Protein AF-A0A433P7X7-F1 (afdb_monomer_lite)

Secondary structure (DSSP, 8-state):
----PPPPPPP----PPP------TT-PPPTT--B-TTHHHHHHTSTT----SHHHHHGGGGGS-HHHHHHHHHHH--HHHHHHHHHH-HHHHHHHT-HHHHHHHHHHHHTT-----SSHHHHHHHHH-TT----SSSPPPP-TT-B-HHHHHHHHHHHS-SGGG-----SEEESS--HHHHIIIIITTT--EEE-SSGGG-THHHH-SHHHHHHHHTTSEEEETTEEEEHHHHHHHHHH---SS---EEESSHHHH-GGGGGG----GGG---GGGGGGGGPPP---EEE--TT-------SS-SS-SS-GGG--------SS--------TTSPPTT-----

Structure (mmCIF, N/CA/C/O backbone):
data_AF-A0A433P7X7-F1
#
_entry.id   AF-A0A433P7X7-F1
#
loop_
_atom_site.group_PDB
_atom_site.id
_atom_site.type_symbol
_atom_site.label_atom_id
_atom_site.label_alt_id
_atom_site.label_comp_id
_atom_site.label_asym_id
_atom_site.label_entity_id
_atom_site.label_seq_id
_atom_site.pdbx_PDB_ins_code
_atom_site.Cartn_x
_atom_site.Cartn_y
_atom_site.Cartn_z
_atom_site.occupancy
_atom_site.B_iso_or_equiv
_atom_site.auth_seq_id
_atom_site.auth_comp_id
_atom_site.auth_asym_id
_atom_site.auth_atom_id
_atom_site.pdbx_PDB_model_num
ATOM 1 N N . MET A 1 1 ? 51.272 0.494 62.737 1.00 36.16 1 MET A N 1
ATOM 2 C CA . MET A 1 1 ? 49.906 0.020 63.043 1.00 36.16 1 MET A CA 1
ATOM 3 C C . MET A 1 1 ? 48.924 0.773 62.171 1.00 36.16 1 MET A C 1
ATOM 5 O O . MET A 1 1 ? 49.060 1.973 61.978 1.00 36.16 1 MET A O 1
ATOM 9 N N . THR A 1 2 ? 48.043 0.006 61.558 1.00 33.50 2 THR A N 1
ATOM 10 C CA . THR A 1 2 ? 47.363 0.242 60.286 1.00 33.50 2 THR A CA 1
ATOM 11 C C . THR A 1 2 ? 46.145 1.150 60.448 1.00 33.50 2 THR A C 1
ATOM 13 O O . THR A 1 2 ? 45.246 0.840 61.224 1.00 33.50 2 THR A O 1
ATOM 16 N N . THR A 1 3 ? 46.082 2.253 59.700 1.00 30.83 3 THR A N 1
ATOM 17 C CA . THR A 1 3 ? 44.895 3.114 59.615 1.00 30.83 3 THR A CA 1
ATOM 18 C C . THR A 1 3 ? 44.022 2.681 58.436 1.00 30.83 3 THR A C 1
ATOM 20 O O . THR A 1 3 ? 44.394 2.773 57.268 1.00 30.83 3 THR A O 1
ATOM 23 N N . CYS A 1 4 ? 42.843 2.160 58.770 1.00 29.11 4 CYS A N 1
ATOM 24 C CA . CYS A 1 4 ? 41.817 1.694 57.845 1.00 29.11 4 CYS A CA 1
ATOM 25 C C . CYS A 1 4 ? 41.162 2.894 57.131 1.00 29.11 4 CYS A C 1
ATOM 27 O O . CYS A 1 4 ? 40.435 3.670 57.752 1.00 29.11 4 CYS A O 1
ATOM 29 N N . LYS A 1 5 ? 41.427 3.071 55.828 1.00 34.91 5 LYS A N 1
ATOM 30 C CA . LYS A 1 5 ? 40.734 4.047 54.969 1.00 34.91 5 LYS A CA 1
ATOM 31 C C . LYS A 1 5 ? 39.598 3.361 54.204 1.00 34.91 5 LYS A C 1
ATOM 33 O O . LYS A 1 5 ? 39.819 2.423 53.444 1.00 34.91 5 LYS A O 1
ATOM 38 N N . ARG A 1 6 ? 38.384 3.877 54.418 1.00 33.12 6 ARG A N 1
ATOM 39 C CA . ARG A 1 6 ? 37.125 3.527 53.743 1.00 33.12 6 ARG A CA 1
ATOM 40 C C . ARG A 1 6 ? 37.266 3.620 52.214 1.00 33.12 6 ARG A C 1
ATOM 42 O O . ARG A 1 6 ? 37.639 4.674 51.703 1.00 33.12 6 ARG A O 1
ATOM 49 N N . ARG A 1 7 ? 36.918 2.548 51.491 1.00 32.94 7 ARG A N 1
ATOM 50 C CA . ARG A 1 7 ? 36.698 2.565 50.033 1.00 32.94 7 ARG A CA 1
ATOM 51 C C . ARG A 1 7 ? 35.293 3.105 49.736 1.00 32.94 7 ARG A C 1
ATOM 53 O O . ARG A 1 7 ? 34.325 2.654 50.341 1.00 32.94 7 ARG A O 1
ATOM 60 N N . ARG A 1 8 ? 35.203 4.082 48.828 1.00 32.22 8 ARG A N 1
ATOM 61 C CA . ARG A 1 8 ? 33.948 4.519 48.189 1.00 32.22 8 ARG A CA 1
ATOM 62 C C . ARG A 1 8 ? 33.507 3.449 47.174 1.00 32.22 8 ARG A C 1
ATOM 64 O O . ARG A 1 8 ? 34.394 2.867 46.551 1.00 32.22 8 ARG A O 1
ATOM 71 N N . PRO A 1 9 ? 32.202 3.203 46.974 1.00 33.28 9 PRO A N 1
ATOM 72 C CA . PRO A 1 9 ? 31.739 2.421 45.836 1.00 33.28 9 PRO A CA 1
ATOM 73 C C . PRO A 1 9 ? 31.887 3.252 44.555 1.00 33.28 9 PRO A C 1
ATOM 75 O O . PRO A 1 9 ? 31.485 4.415 44.511 1.00 33.28 9 PRO A O 1
ATOM 78 N N . GLU A 1 10 ? 32.517 2.660 43.546 1.00 31.86 10 GLU A N 1
ATOM 79 C CA . GLU A 1 10 ? 32.668 3.226 42.208 1.00 31.86 10 GLU A CA 1
ATOM 80 C C . GLU A 1 10 ? 31.321 3.219 41.471 1.00 31.86 10 GLU A C 1
ATOM 82 O O . GLU A 1 10 ? 30.539 2.273 41.563 1.00 31.86 10 GLU A O 1
ATOM 87 N N . ASN A 1 11 ? 31.057 4.313 40.758 1.00 29.80 11 ASN A N 1
ATOM 88 C CA . ASN A 1 11 ? 29.874 4.527 39.936 1.00 29.80 11 ASN A CA 1
ATOM 89 C C . ASN A 1 11 ? 29.777 3.473 38.820 1.00 29.80 11 ASN A C 1
ATOM 91 O O . ASN A 1 11 ? 30.597 3.466 37.904 1.00 29.80 11 ASN A O 1
ATOM 95 N N . LEU A 1 12 ? 28.722 2.658 38.836 1.00 33.38 12 LEU A N 1
ATOM 96 C CA . LEU A 1 12 ? 28.251 1.932 37.656 1.00 33.38 12 LEU A CA 1
ATOM 97 C C . LEU A 1 12 ? 27.470 2.907 36.768 1.00 33.38 12 LEU A C 1
ATOM 99 O O . LEU A 1 12 ? 26.246 2.984 36.813 1.00 33.38 12 LEU A O 1
ATOM 103 N N . THR A 1 13 ? 28.186 3.701 35.976 1.00 32.16 13 THR A N 1
ATOM 104 C CA . THR A 1 13 ? 27.589 4.342 34.803 1.00 32.16 13 THR A CA 1
ATOM 105 C C . THR A 1 13 ? 27.433 3.278 33.725 1.00 32.16 13 THR A C 1
ATOM 107 O O . THR A 1 13 ? 28.420 2.886 33.102 1.00 32.16 13 THR A O 1
ATOM 110 N N . GLU A 1 14 ? 26.203 2.804 33.520 1.00 32.59 14 GLU A N 1
ATOM 111 C CA . GLU A 1 14 ? 25.829 2.031 32.337 1.00 32.59 14 GLU A CA 1
ATOM 112 C C . GLU A 1 14 ? 26.258 2.805 31.088 1.00 32.59 14 GLU A C 1
ATOM 114 O O . GLU A 1 14 ? 25.791 3.915 30.807 1.00 32.59 14 GLU A O 1
ATOM 119 N N . ALA A 1 15 ? 27.209 2.232 30.356 1.00 32.53 15 ALA A N 1
ATOM 120 C CA . ALA A 1 15 ? 27.645 2.759 29.082 1.00 32.53 15 ALA A CA 1
ATOM 121 C C . ALA A 1 15 ? 26.453 2.732 28.118 1.00 32.53 15 ALA A C 1
ATOM 123 O O . ALA A 1 15 ? 25.975 1.666 27.731 1.00 32.53 15 ALA A O 1
ATOM 124 N N . ARG A 1 16 ? 25.973 3.916 27.716 1.00 33.78 16 ARG A N 1
ATOM 125 C CA . ARG A 1 16 ? 25.064 4.043 26.572 1.00 33.78 16 ARG A CA 1
ATOM 126 C C . ARG A 1 16 ? 25.719 3.339 25.378 1.00 33.78 16 ARG A C 1
ATOM 128 O O . ARG A 1 16 ? 26.886 3.633 25.104 1.00 33.78 16 ARG A O 1
ATOM 135 N N . PRO A 1 17 ? 25.014 2.445 24.664 1.00 34.53 17 PRO A N 1
ATOM 136 C CA . PRO A 1 17 ? 25.595 1.782 23.510 1.00 34.53 17 PRO A CA 1
ATOM 137 C C . PRO A 1 17 ? 26.030 2.846 22.502 1.00 34.53 17 PRO A C 1
ATOM 139 O O . PRO A 1 17 ? 25.289 3.787 22.200 1.00 34.53 17 PRO A O 1
ATOM 142 N N . ALA A 1 18 ? 27.273 2.721 22.038 1.00 30.91 18 ALA A N 1
ATOM 143 C CA . ALA A 1 18 ? 27.848 3.606 21.043 1.00 30.91 18 ALA A CA 1
ATOM 144 C C . ALA A 1 18 ? 26.919 3.648 19.825 1.00 30.91 18 ALA A C 1
ATOM 146 O O . ALA A 1 18 ? 26.670 2.618 19.199 1.00 30.91 18 ALA A O 1
ATOM 147 N N . LYS A 1 19 ? 26.400 4.838 19.490 1.00 36.53 19 LYS A N 1
ATOM 148 C CA . LYS A 1 19 ? 25.697 5.057 18.226 1.00 36.53 19 LYS A CA 1
ATOM 149 C C . LYS A 1 19 ? 26.680 4.737 17.110 1.00 36.53 19 LYS A C 1
ATOM 151 O O . LYS A 1 19 ? 27.601 5.510 16.848 1.00 36.53 19 LYS A O 1
ATOM 156 N N . THR A 1 20 ? 26.512 3.580 16.485 1.00 33.44 20 THR A N 1
ATOM 157 C CA . THR A 1 20 ? 27.221 3.247 15.260 1.00 33.44 20 THR A CA 1
ATOM 158 C C . THR A 1 20 ? 26.833 4.320 14.254 1.00 33.44 20 THR A C 1
ATOM 160 O O . THR A 1 20 ? 25.660 4.474 13.925 1.00 33.44 20 THR A O 1
ATOM 163 N N . ASN A 1 21 ? 27.807 5.122 13.831 1.00 37.31 21 ASN A N 1
ATOM 164 C CA . ASN A 1 21 ? 27.631 6.143 12.805 1.00 37.31 21 ASN A CA 1
ATOM 165 C C . ASN A 1 21 ? 27.471 5.415 11.464 1.00 37.31 21 ASN A C 1
ATOM 167 O O . ASN A 1 21 ? 28.402 5.272 10.672 1.00 37.31 21 ASN A O 1
ATOM 171 N N . GLN A 1 22 ? 26.299 4.827 11.273 1.00 42.53 22 GLN A N 1
ATOM 172 C CA . GLN A 1 22 ? 25.956 4.051 10.106 1.00 42.53 22 GLN A CA 1
ATOM 173 C C . GLN A 1 22 ? 25.633 5.053 8.995 1.00 42.53 22 GLN A C 1
ATOM 175 O O . GLN A 1 22 ? 24.589 5.700 8.996 1.00 42.53 22 GLN A O 1
ATOM 180 N N . LYS A 1 23 ? 26.571 5.211 8.052 1.00 37.91 23 LYS A N 1
ATOM 181 C CA . LYS A 1 23 ? 26.359 5.865 6.751 1.00 37.91 23 LYS A CA 1
ATOM 182 C C . LYS A 1 23 ? 25.329 5.062 5.928 1.00 37.91 23 LYS A C 1
ATOM 184 O O . LYS A 1 23 ? 25.676 4.487 4.905 1.00 37.91 23 LYS A O 1
ATOM 189 N N . ILE A 1 24 ? 24.088 4.954 6.401 1.00 45.22 24 ILE A N 1
ATOM 190 C CA . ILE A 1 24 ? 23.051 4.067 5.841 1.00 45.22 24 ILE A CA 1
ATOM 191 C C . ILE A 1 24 ? 22.205 4.737 4.757 1.00 45.22 24 ILE A C 1
ATOM 193 O O . ILE A 1 24 ? 21.423 4.074 4.093 1.00 45.22 24 ILE A O 1
ATOM 197 N N . PHE A 1 25 ? 22.371 6.033 4.504 1.00 46.03 25 PHE A N 1
ATOM 198 C CA . PHE A 1 25 ? 21.395 6.731 3.669 1.00 46.03 25 PHE A CA 1
ATOM 199 C C . PHE A 1 25 ? 21.422 6.359 2.169 1.00 46.03 25 PHE A C 1
ATOM 201 O O . PHE A 1 25 ? 20.499 6.732 1.462 1.00 46.03 25 PHE A O 1
ATOM 208 N N . LEU A 1 26 ? 22.445 5.649 1.662 1.00 52.78 26 LEU A N 1
ATOM 209 C CA . LEU A 1 26 ? 22.650 5.441 0.212 1.00 52.78 26 LEU A CA 1
ATOM 210 C C . LEU A 1 26 ? 23.222 4.059 -0.183 1.00 52.78 26 LEU A C 1
ATOM 212 O O . LEU A 1 26 ? 23.889 3.945 -1.210 1.00 52.78 26 LEU A O 1
ATOM 216 N N . SER A 1 27 ? 23.051 3.000 0.618 1.00 57.47 27 SER A N 1
ATOM 217 C CA . SER A 1 27 ? 23.776 1.737 0.363 1.00 57.47 27 SER A CA 1
ATOM 218 C C . SER A 1 27 ? 23.112 0.769 -0.623 1.00 57.47 27 SER A C 1
ATOM 220 O O . SER A 1 27 ? 23.711 -0.263 -0.925 1.00 57.47 27 SER A O 1
ATOM 222 N N . SER A 1 28 ? 21.889 1.029 -1.094 1.00 76.31 28 SER A N 1
ATOM 223 C CA . SER A 1 28 ? 21.169 0.099 -1.968 1.00 76.31 28 SER A CA 1
ATOM 224 C C . SER A 1 28 ? 21.423 0.395 -3.450 1.00 76.31 28 SER A C 1
ATOM 226 O O . SER A 1 28 ? 21.242 1.509 -3.940 1.00 76.31 28 SER A O 1
ATOM 228 N N . THR A 1 29 ? 21.847 -0.632 -4.185 1.00 86.94 29 THR A N 1
ATOM 229 C CA . THR A 1 29 ? 22.053 -0.561 -5.636 1.00 86.94 29 THR A CA 1
ATOM 230 C C . THR A 1 29 ? 20.760 -0.927 -6.351 1.00 86.94 29 THR A C 1
ATOM 232 O O . THR A 1 29 ? 20.193 -1.985 -6.080 1.00 86.94 29 THR A O 1
ATOM 235 N N . HIS A 1 30 ? 20.319 -0.087 -7.292 1.00 91.38 30 HIS A N 1
ATOM 236 C CA . HIS A 1 30 ? 19.143 -0.376 -8.112 1.00 91.38 30 HIS A CA 1
ATOM 237 C C . HIS A 1 30 ? 19.314 -1.721 -8.849 1.00 91.38 30 HIS A C 1
ATOM 239 O O . HIS A 1 30 ? 20.378 -1.932 -9.439 1.00 91.38 30 HIS A O 1
ATOM 245 N N . PRO A 1 31 ? 18.298 -2.608 -8.911 1.00 90.06 31 PRO A N 1
ATOM 246 C CA . PRO A 1 31 ? 18.421 -3.932 -9.535 1.00 90.06 31 PRO A CA 1
ATOM 247 C C . PRO A 1 31 ? 18.869 -3.887 -10.998 1.00 90.06 31 PRO A C 1
ATOM 249 O O . PRO A 1 31 ? 19.551 -4.788 -11.473 1.00 90.06 31 PRO A O 1
ATOM 252 N N . LEU A 1 32 ? 18.492 -2.820 -11.707 1.00 93.19 32 LEU A N 1
ATOM 253 C CA . LEU A 1 32 ? 18.885 -2.546 -13.093 1.00 93.19 32 LEU A CA 1
ATOM 254 C C . LEU A 1 32 ? 20.130 -1.643 -13.224 1.00 93.19 32 LEU A C 1
ATOM 256 O O . LEU A 1 32 ? 20.376 -1.127 -14.306 1.00 93.19 32 LEU A O 1
ATOM 260 N N . ALA A 1 33 ? 20.887 -1.385 -12.154 1.00 93.75 33 ALA A N 1
ATOM 261 C CA . ALA A 1 33 ? 22.033 -0.460 -12.129 1.00 93.75 33 ALA A CA 1
ATOM 262 C C . ALA A 1 33 ? 21.738 0.983 -12.604 1.00 93.75 33 ALA A C 1
ATOM 264 O O . ALA A 1 33 ? 22.644 1.693 -13.053 1.00 93.75 33 ALA A O 1
ATOM 265 N N . ILE A 1 34 ? 20.480 1.422 -12.488 1.00 94.94 34 ILE A N 1
ATOM 266 C CA . ILE A 1 34 ? 20.062 2.809 -12.735 1.00 94.94 34 ILE A CA 1
ATOM 267 C C . ILE A 1 34 ? 20.580 3.681 -11.594 1.00 94.94 34 ILE A C 1
ATOM 269 O O . ILE A 1 34 ? 20.628 3.243 -10.442 1.00 94.94 34 ILE A O 1
ATOM 273 N N . LYS A 1 35 ? 20.972 4.913 -11.913 1.00 94.56 35 LYS A N 1
ATOM 274 C CA . LYS A 1 35 ? 21.420 5.907 -10.936 1.00 94.56 35 LYS A CA 1
ATOM 275 C C . LYS A 1 35 ? 20.551 7.175 -11.003 1.00 94.56 35 LYS A C 1
ATOM 277 O O . LYS A 1 35 ? 19.972 7.440 -12.057 1.00 94.56 35 LYS A O 1
ATOM 282 N N . PRO A 1 36 ? 20.511 7.989 -9.936 1.00 94.56 36 PRO A N 1
ATOM 283 C CA . PRO A 1 36 ? 19.946 9.338 -9.987 1.00 94.56 36 PRO A CA 1
ATOM 284 C C . PRO A 1 36 ? 20.612 10.211 -11.058 1.00 94.56 36 PRO A C 1
ATOM 286 O O . PRO A 1 36 ? 21.785 10.006 -11.394 1.00 94.56 36 PRO A O 1
ATOM 289 N N . LEU A 1 37 ? 19.905 11.223 -11.561 1.00 92.62 37 LEU A N 1
ATOM 290 C CA . LEU A 1 37 ? 20.389 12.108 -12.625 1.00 92.62 37 LEU A CA 1
ATOM 291 C C . LEU A 1 37 ? 21.671 12.848 -12.219 1.00 92.62 37 LEU A C 1
ATOM 293 O O . LEU A 1 37 ? 22.608 12.950 -13.012 1.00 92.62 37 LEU A O 1
ATOM 297 N N . GLY A 1 38 ? 21.761 13.287 -10.960 1.00 91.25 38 GLY A N 1
ATOM 298 C CA . GLY A 1 38 ? 22.945 13.966 -10.421 1.00 91.25 38 GLY A CA 1
ATOM 299 C C . GLY A 1 38 ? 24.235 13.138 -10.509 1.00 91.25 38 GLY A C 1
ATOM 300 O O . GLY A 1 38 ? 25.322 13.699 -10.658 1.00 91.25 38 GLY A O 1
ATOM 301 N N . ASN A 1 39 ? 24.139 11.803 -10.509 1.00 93.06 39 ASN A N 1
ATOM 302 C CA . ASN A 1 39 ? 25.299 10.920 -10.644 1.00 93.06 39 ASN A CA 1
ATOM 303 C C . ASN A 1 39 ? 25.967 11.027 -12.019 1.00 93.06 39 ASN A C 1
ATOM 305 O O . ASN A 1 39 ? 27.154 10.719 -12.134 1.00 93.06 39 ASN A O 1
ATOM 309 N N . TYR A 1 40 ? 25.243 11.499 -13.040 1.00 93.38 40 TYR A N 1
ATOM 310 C CA . TYR A 1 40 ? 25.815 11.751 -14.358 1.00 93.38 40 TYR A CA 1
ATOM 311 C C . TYR A 1 40 ? 26.969 12.753 -14.279 1.00 93.38 40 TYR A C 1
ATOM 313 O O . TYR A 1 40 ? 28.000 12.535 -14.906 1.00 93.38 40 TYR A O 1
ATOM 321 N N . TYR A 1 41 ? 26.836 13.814 -13.474 1.00 90.88 41 TYR A N 1
ATOM 322 C CA . TYR A 1 41 ? 27.881 14.830 -13.336 1.00 90.88 41 TYR A CA 1
ATOM 323 C C . TYR A 1 41 ? 29.195 14.212 -12.844 1.00 90.88 41 TYR A C 1
ATOM 325 O O . TYR A 1 41 ? 30.238 14.404 -13.464 1.00 90.88 41 TYR A O 1
ATOM 333 N N . PHE A 1 42 ? 29.139 13.386 -11.799 1.00 90.31 42 PHE A N 1
ATOM 334 C CA . PHE A 1 42 ? 30.323 12.726 -11.245 1.00 90.31 42 PHE A CA 1
ATOM 335 C C . PHE A 1 42 ? 30.916 11.694 -12.206 1.00 90.31 42 PHE A C 1
ATOM 337 O O . PHE A 1 42 ? 32.116 11.724 -12.486 1.00 90.31 42 PHE A O 1
ATOM 344 N N . ASP A 1 43 ? 30.077 10.821 -12.766 1.00 92.00 43 ASP A N 1
ATOM 345 C CA . ASP A 1 43 ? 30.539 9.767 -13.667 1.00 92.00 43 ASP A CA 1
ATOM 346 C C . ASP A 1 43 ? 31.131 10.367 -14.953 1.00 92.00 43 ASP A C 1
ATOM 348 O O . ASP A 1 43 ? 32.148 9.877 -15.436 1.00 92.00 43 ASP A O 1
ATOM 352 N N . SER A 1 44 ? 30.573 11.476 -15.457 1.00 90.81 44 SER A N 1
ATOM 353 C CA . SER A 1 44 ? 31.031 12.138 -16.687 1.00 90.81 44 SER A CA 1
ATOM 354 C C . SER A 1 44 ? 32.465 12.665 -16.631 1.00 90.81 44 SER A C 1
ATOM 356 O O . SER A 1 44 ? 33.111 12.794 -17.668 1.00 90.81 44 SER A O 1
ATOM 358 N N . THR A 1 45 ? 32.983 12.918 -15.428 1.00 90.44 45 THR A N 1
ATOM 359 C CA . THR A 1 45 ? 34.366 13.373 -15.211 1.00 90.44 45 THR A CA 1
ATOM 360 C C . THR A 1 45 ? 35.370 12.223 -15.070 1.00 90.44 45 THR A C 1
ATOM 362 O O . THR A 1 45 ? 36.576 12.455 -15.003 1.00 90.44 45 THR A O 1
ATOM 365 N N . SER A 1 46 ? 34.902 10.970 -15.032 1.00 90.00 46 SER A N 1
ATOM 366 C CA . SER A 1 46 ? 35.757 9.796 -14.838 1.00 90.00 46 SER A CA 1
ATOM 367 C C . SER A 1 46 ? 36.451 9.367 -16.137 1.00 90.00 46 SER A C 1
ATOM 369 O O . SER A 1 46 ? 35.810 9.216 -17.175 1.00 90.00 46 SER A O 1
ATOM 371 N N . LEU A 1 47 ? 37.750 9.048 -16.056 1.00 81.94 47 LEU A N 1
ATOM 372 C CA . LEU A 1 47 ? 38.620 8.652 -17.186 1.00 81.94 47 LEU A CA 1
ATOM 373 C C . LEU A 1 47 ? 38.127 7.439 -18.011 1.00 81.94 47 LEU A C 1
ATOM 375 O O . LEU A 1 47 ? 38.621 7.206 -19.109 1.00 81.94 47 LEU A O 1
ATOM 379 N N . GLY A 1 48 ? 37.163 6.662 -17.502 1.00 83.06 48 GLY A N 1
ATOM 380 C CA . GLY A 1 48 ? 36.577 5.489 -18.167 1.00 83.06 48 GLY A CA 1
ATOM 381 C C . GLY A 1 48 ? 35.111 5.643 -18.586 1.00 83.06 48 GLY A C 1
ATOM 382 O O . GLY A 1 48 ? 34.473 4.644 -18.930 1.00 83.06 48 GLY A O 1
ATOM 383 N N . PHE A 1 49 ? 34.542 6.849 -18.517 1.00 88.81 49 PHE A N 1
ATOM 384 C CA . PHE A 1 49 ? 33.131 7.065 -18.818 1.00 88.81 49 PHE A CA 1
ATOM 385 C C . PHE A 1 49 ? 32.841 6.936 -20.316 1.00 88.81 49 PHE A C 1
ATOM 387 O O . PHE A 1 49 ? 33.325 7.707 -21.139 1.00 88.81 49 PHE A O 1
ATOM 394 N N . LYS A 1 50 ? 32.007 5.955 -20.673 1.00 84.81 50 LYS A N 1
ATOM 395 C CA . LYS A 1 50 ? 31.639 5.641 -22.066 1.00 84.81 50 LYS A CA 1
ATOM 396 C C . LYS A 1 50 ? 30.383 6.376 -22.556 1.00 84.81 50 LYS A C 1
ATOM 398 O O . LYS A 1 50 ? 29.836 6.015 -23.593 1.00 84.81 50 LYS A O 1
ATOM 403 N N . GLY A 1 51 ? 29.907 7.369 -21.806 1.00 88.06 51 GLY A N 1
ATOM 404 C CA . GLY A 1 51 ? 28.642 8.045 -22.076 1.00 88.06 51 GLY A CA 1
ATOM 405 C C . GLY A 1 51 ? 27.430 7.357 -21.439 1.00 88.06 51 GLY A C 1
ATOM 406 O O . GLY A 1 51 ? 27.479 6.196 -21.015 1.00 88.06 51 GLY A O 1
ATOM 407 N N . SER A 1 52 ? 26.330 8.110 -21.372 1.00 92.38 52 SER A N 1
ATOM 408 C CA . SER A 1 52 ? 25.025 7.610 -20.933 1.00 92.38 52 SER A CA 1
ATOM 409 C C . SER A 1 52 ? 24.435 6.657 -21.972 1.00 92.38 52 SER A C 1
ATOM 411 O O . SER A 1 52 ? 24.465 6.939 -23.172 1.00 92.38 52 SER A O 1
ATOM 413 N N . CYS A 1 53 ? 23.844 5.547 -21.522 1.00 92.75 53 CYS A N 1
ATOM 414 C CA . CYS A 1 53 ? 23.150 4.619 -22.418 1.00 92.75 53 CYS A CA 1
ATOM 415 C C . CYS A 1 53 ? 21.765 5.129 -22.858 1.00 92.75 53 CYS A C 1
ATOM 417 O O . CYS A 1 53 ? 21.139 4.516 -23.723 1.00 92.75 53 CYS A O 1
ATOM 419 N N . ARG A 1 54 ? 21.310 6.266 -22.307 1.00 94.38 54 ARG A N 1
ATOM 420 C CA . ARG A 1 54 ? 19.996 6.853 -22.581 1.00 94.38 54 ARG A CA 1
ATOM 421 C C . ARG A 1 54 ? 19.826 7.214 -24.057 1.00 94.38 54 ARG A C 1
ATOM 423 O O . ARG A 1 54 ? 18.967 6.641 -24.714 1.00 94.38 54 ARG A O 1
ATOM 430 N N . SER A 1 55 ? 20.651 8.110 -24.605 1.00 93.56 55 SER A N 1
ATOM 431 C CA . SER A 1 55 ? 20.480 8.581 -25.991 1.00 93.56 55 SER A CA 1
ATOM 432 C C . SER A 1 55 ? 20.657 7.476 -27.042 1.00 93.56 55 SER A C 1
ATOM 434 O O . SER A 1 55 ? 19.795 7.367 -27.910 1.00 93.56 55 SER A O 1
ATOM 436 N N . PRO A 1 56 ? 21.689 6.608 -26.968 1.00 94.31 56 PRO A N 1
ATOM 437 C CA . PRO A 1 56 ? 21.814 5.484 -27.897 1.00 94.31 56 PRO A CA 1
ATOM 438 C C . PRO A 1 56 ? 20.689 4.451 -27.752 1.00 94.31 56 PRO A C 1
ATOM 440 O O . PRO A 1 56 ? 20.286 3.851 -28.741 1.00 94.31 56 PRO A O 1
ATOM 443 N N . GLY A 1 57 ? 20.180 4.233 -26.532 1.00 93.81 57 GLY A N 1
ATOM 444 C CA . GLY A 1 57 ? 19.124 3.254 -26.270 1.00 93.81 57 GLY A CA 1
ATOM 445 C C . GLY A 1 57 ? 17.719 3.737 -26.636 1.00 93.81 57 GLY A C 1
ATOM 446 O O . GLY A 1 57 ? 16.878 2.927 -27.014 1.00 93.81 57 GLY A O 1
ATOM 447 N N . LEU A 1 58 ? 17.455 5.036 -26.522 1.00 95.56 58 LEU A N 1
ATOM 448 C CA . LEU A 1 58 ? 16.159 5.640 -26.832 1.00 95.56 58 LEU A CA 1
ATOM 449 C C . LEU A 1 58 ? 16.093 6.198 -28.265 1.00 95.56 58 LEU A C 1
ATOM 451 O O . LEU A 1 58 ? 15.008 6.392 -28.802 1.00 95.56 58 LEU A O 1
ATOM 455 N N . GLY A 1 59 ? 17.225 6.477 -28.915 1.00 94.94 59 GLY A N 1
ATOM 456 C CA . GLY A 1 59 ? 17.239 7.045 -30.263 1.00 94.94 59 GLY A CA 1
ATOM 457 C C . GLY A 1 59 ? 16.500 8.388 -30.327 1.00 94.94 59 GLY A C 1
ATOM 458 O O . GLY A 1 59 ? 16.733 9.280 -29.512 1.00 94.94 59 GLY A O 1
ATOM 459 N N . SER A 1 60 ? 15.589 8.551 -31.290 1.00 93.56 60 SER A N 1
ATOM 460 C CA . SER A 1 60 ? 14.868 9.815 -31.510 1.00 93.56 60 SER A CA 1
ATOM 461 C C . SER A 1 60 ? 13.981 10.243 -30.336 1.00 93.56 60 SER A C 1
ATOM 463 O O . SER A 1 60 ? 13.820 11.446 -30.119 1.00 93.56 60 SER A O 1
ATOM 465 N N . ILE A 1 61 ? 13.449 9.294 -29.554 1.00 94.56 61 ILE A N 1
ATOM 466 C CA . ILE A 1 61 ? 12.604 9.605 -28.389 1.00 94.56 61 ILE A CA 1
ATOM 467 C C . ILE A 1 61 ? 13.420 10.061 -27.172 1.00 94.56 61 ILE A C 1
ATOM 469 O O . ILE A 1 61 ? 12.849 10.564 -26.211 1.00 94.56 61 ILE A O 1
ATOM 473 N N . ALA A 1 62 ? 14.758 10.006 -27.230 1.00 95.12 62 ALA A N 1
ATOM 474 C CA . ALA A 1 62 ? 15.627 10.544 -26.182 1.00 95.12 62 ALA A CA 1
ATOM 475 C C . ALA A 1 62 ? 15.447 12.059 -25.951 1.00 95.12 62 ALA A C 1
ATOM 477 O O . ALA A 1 62 ? 15.943 12.586 -24.960 1.00 95.12 62 ALA A O 1
ATOM 478 N N . ARG A 1 63 ? 14.768 12.774 -26.856 1.00 95.25 63 ARG A N 1
ATOM 479 C CA . ARG A 1 63 ? 14.436 14.199 -26.696 1.00 95.25 63 ARG A CA 1
ATOM 480 C C . ARG A 1 63 ? 13.333 14.456 -25.667 1.00 95.25 63 ARG A C 1
ATOM 482 O O . ARG A 1 63 ? 13.215 15.582 -25.199 1.00 95.25 63 ARG A O 1
ATOM 489 N N . LEU A 1 64 ? 12.523 13.446 -25.359 1.00 96.75 64 LEU A N 1
ATOM 490 C CA . LEU A 1 64 ? 11.464 13.529 -24.358 1.00 96.75 64 LEU A CA 1
ATOM 491 C C . LEU A 1 64 ? 12.051 13.351 -22.957 1.00 96.75 64 LEU A C 1
ATOM 493 O O . LEU A 1 64 ? 13.100 12.718 -22.808 1.00 96.75 64 LEU A O 1
ATOM 497 N N . THR A 1 65 ? 11.379 13.893 -21.941 1.00 96.81 65 THR A N 1
ATOM 498 C CA . THR A 1 65 ? 11.725 13.628 -20.538 1.00 96.81 65 THR A CA 1
ATOM 499 C C . THR A 1 65 ? 11.310 12.210 -20.144 1.00 96.81 65 THR A C 1
ATOM 501 O O . THR A 1 65 ? 10.524 11.570 -20.845 1.00 96.81 65 THR A O 1
ATOM 504 N N . ASP A 1 66 ? 11.855 11.695 -19.045 1.00 96.38 66 ASP A N 1
ATOM 505 C CA . ASP A 1 66 ? 11.558 10.331 -18.599 1.00 96.38 66 ASP A CA 1
ATOM 506 C C . ASP A 1 66 ? 10.085 10.185 -18.175 1.00 96.38 66 ASP A C 1
ATOM 508 O O . ASP A 1 66 ? 9.469 9.160 -18.459 1.00 96.38 66 ASP A O 1
ATOM 512 N N . GLU A 1 67 ? 9.497 11.236 -17.596 1.00 96.00 67 GLU A N 1
ATOM 513 C CA .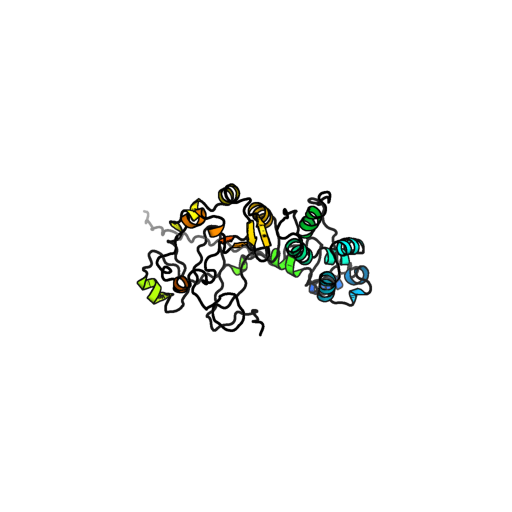 GLU A 1 67 ? 8.076 11.312 -17.241 1.00 96.00 67 GLU A CA 1
ATOM 514 C C . GLU A 1 67 ? 7.190 11.233 -18.485 1.00 96.00 67 GLU A C 1
ATOM 516 O O . GLU A 1 67 ? 6.242 10.456 -18.515 1.00 96.00 67 GLU A O 1
ATOM 521 N N . LEU A 1 68 ? 7.519 11.991 -19.539 1.00 96.69 68 LEU A N 1
ATOM 522 C CA . LEU A 1 68 ? 6.760 11.960 -20.793 1.00 96.69 68 LEU A CA 1
ATOM 523 C C . LEU A 1 68 ? 6.862 10.602 -21.488 1.00 96.69 68 LEU A C 1
ATOM 525 O O . LEU A 1 68 ? 5.902 10.160 -22.111 1.00 96.69 68 LEU A O 1
ATOM 529 N N . ILE A 1 69 ? 8.013 9.932 -21.398 1.00 96.69 69 ILE A N 1
ATOM 530 C CA . ILE A 1 69 ? 8.163 8.576 -21.935 1.00 96.69 69 ILE A CA 1
ATOM 531 C C . ILE A 1 69 ? 7.241 7.612 -21.183 1.00 96.69 69 ILE A C 1
ATOM 533 O O . ILE A 1 69 ? 6.528 6.853 -21.834 1.00 96.69 69 ILE A O 1
ATOM 537 N N . LEU A 1 70 ? 7.221 7.652 -19.846 1.00 95.75 70 LEU A N 1
ATOM 538 C CA . LEU A 1 70 ? 6.324 6.806 -19.051 1.00 95.75 70 LEU A CA 1
ATOM 539 C C . LEU A 1 70 ? 4.845 7.123 -19.314 1.00 95.75 70 LEU A C 1
ATOM 541 O O . LEU A 1 70 ? 4.078 6.190 -19.525 1.00 95.75 70 LEU A O 1
ATOM 545 N N . ASP A 1 71 ? 4.465 8.400 -19.406 1.00 95.06 71 ASP A N 1
ATOM 546 C CA . ASP A 1 71 ? 3.090 8.822 -19.717 1.00 95.06 71 ASP A CA 1
ATOM 547 C C . ASP A 1 71 ? 2.634 8.316 -21.100 1.00 95.06 71 ASP A C 1
ATOM 549 O O . ASP A 1 71 ? 1.519 7.817 -21.252 1.00 95.06 71 ASP A O 1
ATOM 553 N N . ILE A 1 72 ? 3.512 8.355 -22.111 1.00 95.06 72 ILE A N 1
ATOM 554 C CA . ILE A 1 72 ? 3.217 7.786 -23.436 1.00 95.06 72 ILE A CA 1
ATOM 555 C C . ILE A 1 72 ? 3.043 6.266 -23.356 1.00 95.06 72 ILE A C 1
ATOM 557 O O . ILE A 1 72 ? 2.120 5.723 -23.967 1.00 95.06 72 ILE A O 1
ATOM 561 N N . ILE A 1 73 ? 3.931 5.578 -22.633 1.00 94.69 73 ILE A N 1
ATOM 562 C CA . ILE A 1 73 ? 3.862 4.124 -22.458 1.00 94.69 73 ILE A CA 1
ATOM 563 C C . ILE A 1 73 ? 2.540 3.744 -21.781 1.00 94.69 73 ILE A C 1
ATOM 565 O O . ILE A 1 73 ? 1.837 2.875 -22.285 1.00 94.69 73 ILE A O 1
ATOM 569 N N . GLU A 1 74 ? 2.180 4.414 -20.688 1.00 91.81 74 GLU A N 1
ATOM 570 C CA . GLU A 1 74 ? 0.970 4.127 -19.915 1.00 91.81 74 GLU A CA 1
ATOM 571 C C . GLU A 1 74 ? -0.317 4.374 -20.717 1.00 91.81 74 GLU A C 1
ATOM 573 O O . GLU A 1 74 ? -1.252 3.576 -20.651 1.00 91.81 74 GLU A O 1
ATOM 578 N N . ARG A 1 75 ? -0.374 5.456 -21.504 1.00 92.50 75 ARG A N 1
ATOM 579 C CA . ARG A 1 75 ? -1.598 5.857 -22.221 1.00 92.50 75 ARG A CA 1
ATOM 580 C C . ARG A 1 75 ? -1.819 5.149 -23.550 1.00 92.50 75 ARG A C 1
ATOM 582 O O . ARG A 1 75 ? -2.968 5.011 -23.967 1.00 92.50 75 ARG A O 1
ATOM 589 N N . PHE A 1 76 ? -0.749 4.788 -24.257 1.00 94.88 76 PHE A N 1
ATOM 590 C CA . PHE A 1 76 ? -0.847 4.375 -25.661 1.00 94.88 76 PHE A CA 1
ATOM 591 C C . PHE A 1 76 ? -0.346 2.962 -25.945 1.00 94.88 76 PHE A C 1
ATOM 593 O O . PHE A 1 76 ? -0.594 2.467 -27.044 1.00 94.88 76 PHE A O 1
ATOM 600 N N . LEU A 1 77 ? 0.350 2.313 -25.009 1.00 95.19 77 LEU A N 1
ATOM 601 C CA . LEU A 1 77 ? 0.916 0.983 -25.226 1.00 95.19 77 LEU A CA 1
ATOM 602 C C . LEU A 1 77 ? 0.256 -0.069 -24.339 1.00 95.19 77 LEU A C 1
ATOM 604 O O . LEU A 1 77 ? -0.110 0.192 -23.197 1.00 95.19 77 LEU A O 1
ATOM 608 N N . GLY A 1 78 ? 0.130 -1.285 -24.870 1.00 94.12 78 GLY A N 1
ATOM 609 C CA . GLY A 1 78 ? -0.350 -2.436 -24.113 1.00 94.12 78 GLY A CA 1
ATOM 610 C C . GLY A 1 78 ? 0.785 -3.318 -23.575 1.00 94.12 78 GLY A C 1
ATOM 611 O O . GLY A 1 78 ? 1.933 -3.209 -24.016 1.00 94.12 78 GLY A O 1
ATOM 612 N N . PRO A 1 79 ? 0.473 -4.299 -22.706 1.00 93.62 79 PRO A N 1
ATOM 613 C CA . PRO A 1 79 ? 1.460 -5.228 -22.143 1.00 93.62 79 PRO A CA 1
ATOM 614 C C . PRO A 1 79 ? 2.329 -5.930 -23.197 1.00 93.62 79 PRO A C 1
ATOM 616 O O . PRO A 1 79 ? 3.526 -6.150 -22.996 1.00 93.62 79 PRO A O 1
ATOM 619 N N . ARG A 1 80 ? 1.733 -6.266 -24.351 1.00 93.50 80 ARG A N 1
ATOM 620 C CA . ARG A 1 80 ? 2.449 -6.877 -25.476 1.00 93.50 80 ARG A CA 1
ATOM 621 C C . ARG A 1 80 ? 3.495 -5.925 -26.049 1.00 93.50 80 ARG A C 1
ATOM 623 O O . ARG A 1 80 ? 4.624 -6.356 -26.259 1.00 93.50 80 ARG A O 1
ATOM 630 N N . ASP A 1 81 ? 3.154 -4.659 -26.256 1.00 95.50 81 ASP A N 1
ATOM 631 C CA . ASP A 1 81 ? 4.064 -3.664 -26.827 1.00 95.50 81 ASP A CA 1
ATOM 632 C C . ASP A 1 81 ? 5.253 -3.409 -25.898 1.00 95.50 81 ASP A C 1
ATOM 634 O O . ASP A 1 81 ? 6.391 -3.370 -26.362 1.00 95.50 81 ASP A O 1
ATOM 638 N N . LEU A 1 82 ? 5.032 -3.353 -24.577 1.00 95.06 82 LEU A N 1
ATOM 639 C CA . LEU A 1 82 ? 6.125 -3.235 -23.601 1.00 95.06 82 LEU A CA 1
ATOM 640 C C . LEU A 1 82 ? 7.066 -4.440 -23.638 1.00 95.06 82 LEU A C 1
ATOM 642 O O . LEU A 1 82 ? 8.280 -4.276 -23.534 1.00 95.06 82 LEU A O 1
ATOM 646 N N . CYS A 1 83 ? 6.546 -5.657 -23.822 1.00 93.44 83 CYS A N 1
ATOM 647 C CA . CYS A 1 83 ? 7.406 -6.828 -23.995 1.00 93.44 83 CYS A CA 1
ATOM 648 C C . CYS A 1 83 ? 8.272 -6.745 -25.264 1.00 93.44 83 CYS A C 1
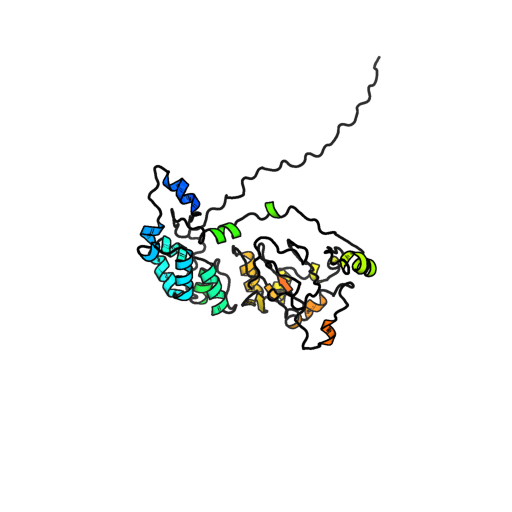ATOM 650 O O . CYS A 1 83 ? 9.375 -7.293 -25.277 1.00 93.44 83 CYS A O 1
ATOM 652 N N . TRP A 1 84 ? 7.806 -6.075 -26.320 1.00 95.31 84 TRP A N 1
ATOM 653 C CA . TRP A 1 84 ? 8.589 -5.852 -27.540 1.00 95.31 84 TRP A CA 1
ATOM 654 C C . TRP A 1 84 ? 9.588 -4.705 -27.356 1.00 95.31 84 TRP A C 1
ATOM 656 O O . TRP A 1 84 ? 10.763 -4.860 -27.687 1.00 95.31 84 TRP A O 1
ATOM 666 N N . LEU A 1 85 ? 9.169 -3.595 -26.743 1.00 94.56 85 LEU A N 1
ATOM 667 C CA . LEU A 1 85 ? 10.049 -2.474 -26.402 1.00 94.56 85 LEU A CA 1
ATOM 668 C C . LEU A 1 85 ? 11.205 -2.903 -25.501 1.00 94.56 85 LEU A C 1
ATOM 670 O O . LEU A 1 85 ? 12.347 -2.503 -25.734 1.00 94.56 85 LEU A O 1
ATOM 674 N N . ALA A 1 86 ? 10.941 -3.771 -24.525 1.00 94.38 86 ALA A N 1
ATOM 675 C CA . ALA A 1 86 ? 11.963 -4.284 -23.623 1.00 94.38 86 ALA A CA 1
ATOM 676 C C . ALA A 1 86 ? 13.106 -5.024 -24.342 1.00 94.38 86 ALA A C 1
ATOM 678 O O . ALA A 1 86 ? 14.197 -5.147 -23.788 1.00 94.38 86 ALA A O 1
ATOM 679 N N . GLN A 1 87 ? 12.878 -5.510 -25.566 1.00 94.81 87 GLN A N 1
ATOM 680 C CA . GLN A 1 87 ? 13.880 -6.215 -26.370 1.00 94.81 87 GLN A CA 1
ATOM 681 C C . GLN A 1 87 ? 14.704 -5.277 -27.265 1.00 94.81 87 GLN A C 1
ATOM 683 O O . GLN A 1 87 ? 15.735 -5.689 -27.791 1.00 94.81 87 GLN A O 1
ATOM 688 N N . ALA A 1 88 ? 14.284 -4.020 -27.439 1.00 94.88 88 ALA A N 1
ATOM 689 C CA . ALA A 1 88 ? 14.913 -3.099 -28.382 1.00 94.88 88 ALA A CA 1
ATOM 690 C C . ALA A 1 88 ? 16.210 -2.470 -27.844 1.00 94.88 88 ALA A C 1
ATOM 692 O O . ALA A 1 88 ? 17.165 -2.273 -28.595 1.00 94.88 88 ALA A O 1
ATOM 693 N N . SER A 1 89 ? 16.273 -2.140 -26.549 1.00 95.62 89 SER A N 1
ATOM 694 C CA . SER A 1 89 ? 17.478 -1.572 -25.932 1.00 95.62 89 SER A CA 1
ATOM 695 C C . SER A 1 89 ? 17.480 -1.707 -24.409 1.00 95.62 89 SER A C 1
ATOM 697 O O . SER A 1 89 ? 16.441 -1.908 -23.789 1.00 95.62 89 SER A O 1
ATOM 699 N N . ARG A 1 90 ? 18.646 -1.521 -23.774 1.00 94.44 90 ARG A N 1
ATOM 700 C CA . ARG A 1 90 ? 18.773 -1.509 -22.300 1.00 94.44 90 ARG A CA 1
ATOM 701 C C . ARG A 1 90 ? 17.997 -0.363 -21.645 1.00 94.44 90 ARG A C 1
ATOM 703 O O . ARG A 1 90 ? 17.521 -0.519 -20.527 1.00 94.44 90 ARG A O 1
ATOM 710 N N . ALA A 1 91 ? 17.880 0.777 -22.329 1.00 95.50 91 ALA A N 1
ATOM 711 C CA . ALA A 1 91 ? 17.100 1.906 -21.835 1.00 95.50 91 ALA A CA 1
ATOM 712 C C . ALA A 1 91 ? 15.602 1.583 -21.897 1.00 95.50 91 ALA A C 1
ATOM 714 O O . ALA A 1 91 ? 14.917 1.682 -20.887 1.00 95.50 91 ALA A O 1
ATOM 715 N N . LEU A 1 92 ? 15.109 1.105 -23.045 1.00 95.88 92 LEU A N 1
ATOM 716 C CA . LEU A 1 92 ? 13.706 0.709 -23.205 1.00 95.88 92 LEU A CA 1
ATOM 717 C C . LEU A 1 92 ? 13.328 -0.479 -22.319 1.00 95.88 92 LEU A C 1
ATOM 719 O O . LEU A 1 92 ? 12.209 -0.521 -21.818 1.00 95.88 92 LEU A O 1
ATOM 723 N N . TYR A 1 93 ? 14.262 -1.396 -22.060 1.00 95.50 93 TYR A N 1
ATOM 724 C CA . TYR A 1 93 ? 14.116 -2.431 -21.041 1.00 95.50 93 TYR A CA 1
ATOM 725 C C . TYR A 1 93 ? 13.810 -1.827 -19.667 1.00 95.50 93 TYR A C 1
ATOM 727 O O . TYR A 1 93 ? 12.842 -2.237 -19.038 1.00 95.50 93 TYR A O 1
ATOM 735 N N . ALA A 1 94 ? 14.573 -0.821 -19.226 1.00 95.75 94 ALA A N 1
ATOM 736 C CA . ALA A 1 94 ? 14.348 -0.171 -17.936 1.00 95.75 94 ALA A CA 1
ATOM 737 C C . ALA A 1 94 ? 12.973 0.514 -17.842 1.00 95.75 94 ALA A C 1
ATOM 739 O O . ALA A 1 94 ? 12.270 0.304 -16.859 1.00 95.75 94 ALA A O 1
ATOM 740 N N . PHE A 1 95 ? 12.558 1.261 -18.873 1.00 96.19 95 PHE A N 1
ATOM 741 C CA . PHE A 1 95 ? 11.224 1.881 -18.914 1.00 96.19 95 PHE A CA 1
ATOM 742 C C . PHE A 1 95 ? 10.097 0.842 -18.952 1.00 96.19 95 PHE A C 1
ATOM 744 O O . PHE A 1 95 ? 9.117 0.957 -18.226 1.00 96.19 95 PHE A O 1
ATOM 751 N N . SER A 1 96 ? 10.252 -0.216 -19.751 1.00 95.31 96 SER A N 1
ATOM 752 C CA . SER A 1 96 ? 9.233 -1.268 -19.894 1.00 95.31 96 SER A CA 1
ATOM 753 C C . SER A 1 96 ? 9.099 -2.146 -18.645 1.00 95.31 96 SER A C 1
ATOM 755 O O . SER A 1 96 ? 8.115 -2.867 -18.502 1.00 95.31 96 SER A O 1
ATOM 757 N N . TYR A 1 97 ? 10.093 -2.129 -17.756 1.00 92.56 97 TYR A N 1
ATOM 758 C CA . TYR A 1 97 ? 10.090 -2.839 -16.475 1.00 92.56 97 TYR A CA 1
ATOM 759 C C . TYR A 1 97 ? 9.662 -1.948 -15.303 1.00 92.56 97 TYR A C 1
ATOM 761 O O . TYR A 1 97 ? 9.748 -2.390 -14.159 1.00 92.56 97 TYR A O 1
ATOM 769 N N . HIS A 1 98 ? 9.206 -0.719 -15.561 1.00 92.56 98 HIS A N 1
ATOM 770 C CA . HIS A 1 98 ? 8.706 0.159 -14.512 1.00 92.56 98 HIS A CA 1
ATOM 771 C C . HIS A 1 98 ? 7.468 -0.457 -13.845 1.00 92.56 98 HIS A C 1
ATOM 773 O O . HIS A 1 98 ? 6.448 -0.689 -14.493 1.00 92.56 98 HIS A O 1
ATOM 779 N N . ASP A 1 99 ? 7.595 -0.779 -12.559 1.00 88.56 99 ASP A N 1
ATOM 780 C CA . ASP A 1 99 ? 6.705 -1.717 -11.866 1.00 88.56 99 ASP A CA 1
ATOM 781 C C . ASP A 1 99 ? 5.281 -1.164 -11.684 1.00 88.56 99 ASP A C 1
ATOM 783 O O . ASP A 1 99 ? 4.317 -1.922 -11.768 1.00 88.56 99 ASP A O 1
ATOM 787 N N . GLU A 1 100 ? 5.133 0.161 -11.550 1.00 90.12 100 GLU A N 1
ATOM 788 C CA . GLU A 1 100 ? 3.830 0.811 -11.347 1.00 90.12 100 GLU A CA 1
ATOM 789 C C . GLU A 1 100 ? 2.877 0.602 -12.532 1.00 90.12 100 GLU A C 1
ATOM 791 O O . GLU A 1 100 ? 1.696 0.325 -12.334 1.00 90.12 100 GLU A O 1
ATOM 796 N N . ILE A 1 101 ? 3.388 0.612 -13.769 1.00 93.19 101 ILE A N 1
ATOM 797 C CA . ILE A 1 101 ? 2.571 0.348 -14.967 1.00 93.19 101 ILE A CA 1
ATOM 798 C C . ILE A 1 101 ? 1.976 -1.065 -14.893 1.00 93.19 101 ILE A C 1
ATOM 800 O O . ILE A 1 101 ? 0.785 -1.283 -15.130 1.00 93.19 101 ILE A O 1
ATOM 804 N N . TRP A 1 102 ? 2.796 -2.044 -14.504 1.00 95.06 102 TRP A N 1
ATOM 805 C CA . TRP A 1 102 ? 2.351 -3.427 -14.365 1.00 95.06 102 TRP A CA 1
ATOM 806 C C . TRP A 1 102 ? 1.412 -3.617 -13.177 1.00 95.06 102 TRP A C 1
ATOM 808 O O . TRP A 1 102 ? 0.493 -4.434 -13.267 1.00 95.06 102 TRP A O 1
ATOM 818 N N . ARG A 1 103 ? 1.610 -2.876 -12.081 1.00 93.94 103 ARG A N 1
ATOM 819 C CA . ARG A 1 103 ? 0.702 -2.864 -10.928 1.00 93.94 103 ARG A CA 1
ATOM 820 C C . ARG A 1 103 ? -0.687 -2.407 -11.349 1.00 93.94 103 ARG A C 1
ATOM 822 O O . ARG A 1 103 ? -1.653 -3.125 -11.094 1.00 93.94 103 ARG A O 1
ATOM 829 N N . VAL A 1 104 ? -0.777 -1.273 -12.046 1.00 92.31 104 VAL A N 1
ATOM 830 C CA . VAL A 1 104 ? -2.039 -0.708 -12.544 1.00 92.31 104 VAL A CA 1
ATOM 831 C C . VAL A 1 104 ? -2.775 -1.714 -13.428 1.00 92.31 104 VAL A C 1
ATOM 833 O O . VAL A 1 104 ? -3.948 -1.992 -13.179 1.00 92.31 104 VAL A O 1
ATOM 836 N N . TRP A 1 105 ? -2.099 -2.336 -14.398 1.00 93.69 105 TRP A N 1
ATOM 837 C CA . TRP A 1 105 ? -2.731 -3.365 -15.232 1.00 93.69 105 TRP A CA 1
ATOM 838 C C . TRP A 1 105 ? -3.125 -4.612 -14.447 1.00 93.69 105 TRP A C 1
ATOM 840 O O . TRP A 1 105 ? -4.211 -5.137 -14.655 1.00 93.69 105 TRP A O 1
ATOM 850 N N . THR A 1 106 ? -2.293 -5.092 -13.522 1.00 95.19 106 THR A N 1
ATOM 851 C CA . THR A 1 106 ? -2.627 -6.267 -12.694 1.00 95.19 106 THR A CA 1
ATOM 852 C C . THR A 1 106 ? -3.886 -6.009 -11.873 1.00 95.19 106 THR A C 1
ATOM 854 O O . THR A 1 106 ? -4.794 -6.836 -11.848 1.00 95.19 106 THR A O 1
ATOM 857 N N . VAL A 1 107 ? -3.967 -4.844 -11.235 1.00 93.88 107 VAL A N 1
ATOM 858 C CA . VAL A 1 107 ? -5.101 -4.449 -10.398 1.00 93.88 107 VAL A CA 1
ATOM 859 C C . VAL A 1 107 ? -6.369 -4.250 -11.231 1.00 93.88 107 VAL A C 1
ATOM 861 O O . VAL A 1 107 ? -7.408 -4.819 -10.891 1.00 93.88 107 VAL A O 1
ATOM 864 N N . ASN A 1 108 ? -6.287 -3.483 -12.321 1.00 92.56 108 ASN A N 1
ATOM 865 C CA . ASN A 1 108 ? -7.454 -3.106 -13.118 1.00 92.56 108 ASN A CA 1
ATOM 866 C C . ASN A 1 108 ? -7.965 -4.251 -13.996 1.00 92.56 108 ASN A C 1
ATOM 868 O O . ASN A 1 108 ? -9.172 -4.472 -14.068 1.00 92.56 108 ASN A O 1
ATOM 872 N N . ASP A 1 109 ? -7.065 -4.995 -14.638 1.00 93.75 109 ASP A N 1
ATOM 873 C CA . ASP A 1 109 ? -7.457 -6.031 -15.590 1.00 93.75 109 ASP A CA 1
ATOM 874 C C . ASP A 1 109 ? -7.843 -7.345 -14.912 1.00 93.75 109 ASP A C 1
ATOM 876 O O . ASP A 1 109 ? -8.687 -8.076 -15.435 1.00 93.75 109 ASP A O 1
ATOM 880 N N . LEU A 1 110 ? -7.173 -7.697 -13.807 1.00 94.44 110 LEU A N 1
ATOM 881 C CA . LEU A 1 110 ? -7.338 -9.003 -13.161 1.00 94.44 110 LEU A CA 1
ATOM 882 C C . LEU A 1 110 ? -8.252 -8.940 -11.935 1.00 94.44 110 LEU A C 1
ATOM 884 O O . LEU A 1 110 ? -8.629 -9.985 -11.418 1.00 94.44 110 LEU A O 1
ATOM 888 N N . GLY A 1 111 ? -8.602 -7.751 -11.432 1.00 90.06 111 GLY A N 1
ATOM 889 C CA . GLY A 1 111 ? -9.647 -7.573 -10.413 1.00 90.06 111 GLY A CA 1
ATOM 890 C C . GLY A 1 111 ? -9.419 -8.293 -9.074 1.00 90.06 111 GLY A C 1
ATOM 891 O O . GLY A 1 111 ? -10.341 -8.368 -8.261 1.00 90.06 111 GLY A O 1
ATOM 892 N N . GLY A 1 112 ? -8.204 -8.796 -8.820 1.00 92.00 112 GLY A N 1
ATOM 893 C CA . GLY A 1 112 ? -7.846 -9.578 -7.629 1.00 92.00 112 GLY A CA 1
ATOM 894 C C . GLY A 1 112 ? -7.779 -11.089 -7.849 1.00 92.00 112 GLY A C 1
ATOM 895 O O . GLY A 1 112 ? -7.646 -11.826 -6.876 1.00 92.00 112 GLY A O 1
ATOM 896 N N . ASP A 1 113 ? -7.897 -11.559 -9.091 1.00 94.75 113 ASP A N 1
ATOM 897 C CA . ASP A 1 113 ? -7.679 -12.951 -9.500 1.00 94.75 113 ASP A CA 1
ATOM 898 C C . ASP A 1 113 ? -6.234 -13.178 -9.952 1.00 94.75 113 ASP A C 1
ATOM 900 O O . ASP A 1 113 ? -5.964 -13.486 -11.110 1.00 94.75 113 ASP A O 1
ATOM 904 N N . PHE A 1 114 ? -5.281 -12.996 -9.038 1.00 95.31 114 PHE A N 1
ATOM 905 C CA . PHE A 1 114 ? -3.862 -13.207 -9.313 1.00 95.31 114 PHE A CA 1
ATOM 906 C C . PHE A 1 114 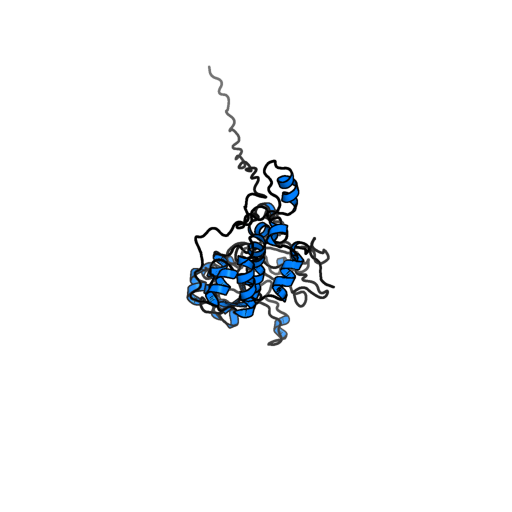? -3.126 -13.750 -8.089 1.00 95.31 114 PHE A C 1
ATOM 908 O O . PHE A 1 114 ? -3.481 -13.449 -6.952 1.00 95.31 114 PHE A O 1
ATOM 915 N N . ALA A 1 115 ? -2.055 -14.504 -8.340 1.00 94.12 115 ALA A N 1
ATOM 916 C CA . ALA A 1 115 ? -1.133 -14.983 -7.315 1.00 94.12 115 ALA A CA 1
ATOM 917 C C . ALA A 1 115 ? 0.236 -14.321 -7.498 1.00 94.12 115 ALA A C 1
ATOM 919 O O . ALA A 1 115 ? 0.777 -14.268 -8.611 1.00 94.12 115 ALA A O 1
ATOM 920 N N . TRP A 1 116 ? 0.805 -13.814 -6.404 1.00 95.12 116 TRP A N 1
ATOM 921 C CA . TRP A 1 116 ? 2.052 -13.059 -6.457 1.00 95.12 116 TRP A CA 1
ATOM 922 C C . TRP A 1 116 ? 3.201 -13.896 -7.028 1.00 95.12 116 TRP A C 1
ATOM 924 O O . TRP A 1 116 ? 3.518 -14.985 -6.552 1.00 95.12 116 TRP A O 1
ATOM 934 N N . SER A 1 117 ? 3.867 -13.359 -8.050 1.00 93.69 117 SER A N 1
ATOM 935 C CA . SER A 1 117 ? 4.956 -14.038 -8.762 1.00 93.69 117 SER A CA 1
ATOM 936 C C . SER A 1 117 ? 6.300 -13.307 -8.660 1.00 93.69 117 SER A C 1
ATOM 938 O O . SER A 1 117 ? 7.159 -13.473 -9.524 1.00 93.69 117 SER A O 1
ATOM 940 N N . GLY A 1 118 ? 6.507 -12.523 -7.598 1.00 90.94 118 GLY A N 1
ATOM 941 C CA . GLY A 1 118 ? 7.777 -11.853 -7.281 1.00 90.94 118 GLY A CA 1
ATOM 942 C C . GLY A 1 118 ? 7.907 -10.414 -7.794 1.00 90.94 118 GLY A C 1
ATOM 943 O O . GLY A 1 118 ? 8.678 -9.651 -7.227 1.00 90.94 118 GLY A O 1
ATOM 944 N N . SER A 1 119 ? 7.146 -10.034 -8.821 1.00 92.31 119 SER A N 1
ATOM 945 C CA . SER A 1 119 ? 6.965 -8.642 -9.263 1.00 92.31 119 SER A CA 1
ATOM 946 C C . SER A 1 119 ? 5.594 -8.458 -9.907 1.00 92.31 119 SER A C 1
ATOM 948 O O . SER A 1 119 ? 4.968 -9.451 -10.307 1.00 92.31 119 SER A O 1
ATOM 950 N N . TRP A 1 120 ? 5.132 -7.214 -10.072 1.00 94.56 120 TRP A N 1
ATOM 951 C CA . TRP A 1 120 ? 3.856 -6.941 -10.739 1.00 94.56 120 TRP A CA 1
ATOM 952 C C . TRP A 1 120 ? 3.864 -7.431 -12.185 1.00 94.56 120 TRP A C 1
ATOM 954 O O . TRP A 1 120 ? 2.950 -8.137 -12.610 1.00 94.56 120 TRP A O 1
ATOM 964 N N . ARG A 1 121 ? 4.959 -7.187 -12.914 1.00 93.94 121 ARG A N 1
ATOM 965 C CA . ARG A 1 121 ? 5.136 -7.700 -14.281 1.00 93.94 121 ARG A CA 1
ATOM 966 C C . ARG A 1 121 ? 5.032 -9.222 -14.356 1.00 93.94 121 ARG A C 1
ATOM 968 O O . ARG A 1 121 ? 4.330 -9.756 -15.211 1.00 93.94 121 ARG A O 1
ATOM 975 N N . ALA A 1 122 ? 5.760 -9.934 -13.495 1.00 93.69 122 ALA A N 1
ATOM 976 C CA . ALA A 1 122 ? 5.747 -11.395 -13.493 1.00 93.69 122 ALA A CA 1
ATOM 977 C C . ALA A 1 122 ? 4.364 -11.945 -13.122 1.00 93.69 122 ALA A C 1
ATOM 979 O O . ALA A 1 122 ? 3.927 -12.931 -13.710 1.00 93.69 122 ALA A O 1
ATOM 980 N N . THR A 1 123 ? 3.681 -11.285 -12.184 1.00 95.50 123 THR A N 1
ATOM 981 C CA . THR A 1 123 ? 2.319 -11.618 -11.751 1.00 95.50 123 THR A CA 1
ATOM 982 C C . THR A 1 123 ? 1.325 -11.451 -12.896 1.00 95.50 123 THR A C 1
ATOM 984 O O . THR A 1 123 ? 0.584 -12.388 -13.194 1.00 95.50 123 THR A O 1
ATOM 987 N N . TYR A 1 124 ? 1.367 -10.320 -13.605 1.00 96.19 124 TYR A N 1
ATOM 988 C CA . TYR A 1 124 ? 0.519 -10.077 -14.770 1.00 96.19 124 TYR A CA 1
ATOM 989 C C . TYR A 1 124 ? 0.736 -11.130 -15.861 1.00 96.19 124 TYR A C 1
ATOM 991 O O . TYR A 1 124 ? -0.209 -11.780 -16.308 1.00 96.19 124 TYR A O 1
ATOM 999 N N . LEU A 1 125 ? 1.997 -11.332 -16.264 1.00 94.94 125 LEU A N 1
ATOM 1000 C CA . LEU A 1 125 ? 2.342 -12.241 -17.355 1.00 94.94 125 LEU A CA 1
ATOM 1001 C C . LEU A 1 125 ? 2.002 -13.691 -17.020 1.00 94.94 125 LEU A C 1
ATOM 1003 O O . LEU A 1 125 ? 1.392 -14.350 -17.847 1.00 94.94 125 LEU A O 1
ATOM 1007 N N . ARG A 1 126 ? 2.313 -14.170 -15.808 1.00 95.12 126 ARG A N 1
ATOM 1008 C CA . ARG A 1 126 ? 1.964 -15.536 -15.383 1.00 95.12 126 ARG A CA 1
ATOM 1009 C C . ARG A 1 126 ? 0.454 -15.756 -15.313 1.00 95.12 126 ARG A C 1
ATOM 1011 O O . ARG A 1 126 ? -0.014 -16.854 -15.590 1.00 95.12 126 ARG A O 1
ATOM 1018 N N . THR A 1 127 ? -0.305 -14.735 -14.922 1.00 95.56 127 THR A N 1
ATOM 1019 C CA . THR A 1 127 ? -1.766 -14.856 -14.827 1.00 95.56 127 THR A CA 1
ATOM 1020 C C . THR A 1 127 ? -2.415 -14.880 -16.212 1.00 95.56 127 THR A C 1
ATOM 1022 O O . THR A 1 127 ? -3.371 -15.619 -16.430 1.00 95.56 127 THR A O 1
ATOM 1025 N N . ARG A 1 128 ? -1.893 -14.099 -17.168 1.00 95.00 128 ARG A N 1
ATOM 1026 C CA . ARG A 1 128 ? -2.378 -14.081 -18.560 1.00 95.00 128 ARG A CA 1
ATOM 1027 C C . ARG A 1 128 ? -1.869 -15.254 -19.400 1.00 95.00 128 ARG A C 1
ATOM 1029 O O . ARG A 1 128 ? -2.568 -15.683 -20.311 1.00 95.00 128 ARG A O 1
ATOM 1036 N N . ASP A 1 129 ? -0.677 -15.746 -19.096 1.00 94.56 129 ASP A N 1
ATOM 1037 C CA . ASP A 1 129 ? -0.009 -16.865 -19.752 1.00 94.56 129 ASP A CA 1
ATOM 1038 C C . ASP A 1 129 ? 0.549 -17.816 -18.673 1.00 94.56 129 ASP A C 1
ATOM 1040 O O . ASP A 1 129 ? 1.643 -17.589 -18.144 1.00 94.56 129 ASP A O 1
ATOM 1044 N N . PRO A 1 130 ? -0.197 -18.879 -18.310 1.00 92.00 130 PRO A N 1
ATOM 1045 C CA . PRO A 1 130 ? 0.223 -19.833 -17.282 1.00 92.00 130 PRO A CA 1
ATOM 1046 C C . PRO A 1 130 ? 1.583 -20.491 -17.557 1.00 92.00 130 PRO A C 1
ATOM 1048 O O . PRO A 1 130 ? 2.315 -20.810 -16.610 1.00 92.00 130 PRO A O 1
ATOM 1051 N N . ASP A 1 131 ? 1.959 -20.632 -18.831 1.00 92.44 131 ASP A N 1
ATOM 1052 C CA . ASP A 1 131 ? 3.219 -21.240 -19.261 1.00 92.44 131 ASP A CA 1
ATOM 1053 C C . ASP A 1 131 ? 4.408 -20.268 -19.164 1.00 92.44 131 ASP A C 1
ATOM 1055 O O . ASP A 1 131 ? 5.567 -20.695 -19.214 1.00 92.44 131 ASP A O 1
ATOM 1059 N N . TYR A 1 132 ? 4.161 -18.969 -18.944 1.00 90.06 132 TYR A N 1
ATOM 1060 C CA . TYR A 1 132 ? 5.200 -17.945 -18.839 1.00 90.06 132 TYR A CA 1
ATOM 1061 C C . TYR A 1 132 ? 6.218 -18.267 -17.738 1.00 90.06 132 TYR A C 1
ATOM 1063 O O . TYR A 1 132 ? 5.955 -18.097 -16.550 1.00 90.06 132 TYR A O 1
ATOM 1071 N N . ALA A 1 133 ? 7.432 -18.675 -18.105 1.00 88.19 133 ALA A N 1
ATOM 1072 C CA . ALA A 1 133 ? 8.473 -19.014 -17.142 1.00 88.19 133 ALA A CA 1
ATOM 1073 C C . ALA A 1 133 ? 8.986 -17.775 -16.377 1.00 88.19 133 ALA A C 1
ATOM 1075 O O . ALA A 1 133 ? 9.805 -16.995 -16.863 1.00 88.19 133 ALA A O 1
ATOM 1076 N N . VAL A 1 134 ? 8.536 -17.618 -15.130 1.00 85.62 134 VAL A N 1
ATOM 1077 C CA . VAL A 1 134 ? 9.034 -16.577 -14.219 1.00 85.62 134 VAL A CA 1
ATOM 1078 C C . VAL A 1 134 ? 10.485 -16.875 -13.848 1.00 85.62 134 VAL A C 1
ATOM 1080 O O . VAL A 1 134 ? 10.779 -17.842 -13.142 1.00 85.62 134 VAL A O 1
ATOM 1083 N N . ASN A 1 135 ? 11.394 -16.014 -14.293 1.00 79.19 135 ASN A N 1
ATOM 1084 C CA . ASN A 1 135 ? 12.807 -16.124 -13.970 1.00 79.19 135 ASN A CA 1
ATOM 1085 C C . ASN A 1 135 ? 13.083 -15.626 -12.540 1.00 79.19 135 ASN A C 1
ATOM 1087 O O . ASN A 1 135 ? 13.362 -14.449 -12.333 1.00 79.19 135 ASN A O 1
ATOM 1091 N N . ARG A 1 136 ? 12.984 -16.524 -11.552 1.00 70.12 136 ARG A N 1
ATOM 1092 C CA . ARG A 1 136 ? 13.196 -16.197 -10.127 1.00 70.12 136 ARG A CA 1
ATOM 1093 C C . ARG A 1 136 ? 14.671 -16.047 -9.732 1.00 70.12 136 ARG A C 1
ATOM 1095 O O . ARG A 1 136 ? 14.957 -15.386 -8.743 1.00 70.12 136 ARG A O 1
ATOM 1102 N N . ASN A 1 137 ? 15.589 -16.645 -10.497 1.00 66.44 137 ASN A N 1
ATOM 1103 C CA . ASN A 1 137 ? 17.012 -16.748 -10.138 1.00 66.44 137 ASN A CA 1
ATOM 1104 C C . ASN A 1 137 ? 17.948 -15.987 -11.091 1.00 66.44 137 ASN A C 1
ATOM 1106 O O . ASN A 1 137 ? 19.158 -15.957 -10.874 1.00 66.44 137 ASN A O 1
ATOM 1110 N N . GLY A 1 138 ? 17.423 -15.418 -12.174 1.00 70.69 138 GLY A N 1
ATOM 1111 C CA . GLY A 1 138 ? 18.212 -14.681 -13.149 1.00 70.69 138 GLY A CA 1
ATOM 1112 C C . GLY A 1 138 ? 18.417 -13.235 -12.729 1.00 70.69 138 GLY A C 1
ATOM 1113 O O . GLY A 1 138 ? 17.460 -12.529 -12.415 1.00 70.69 138 GLY A O 1
ATOM 1114 N N . SER A 1 139 ? 19.664 -12.774 -12.788 1.00 80.06 139 SER A N 1
ATOM 1115 C CA . SER A 1 139 ? 19.962 -11.353 -12.652 1.00 80.06 139 SER A CA 1
ATOM 1116 C C . SER A 1 139 ? 19.303 -10.581 -13.799 1.00 80.06 139 SER A C 1
ATOM 1118 O O . SER A 1 139 ? 19.467 -10.968 -14.962 1.00 80.06 139 SER A O 1
ATOM 1120 N N . PRO A 1 140 ? 18.573 -9.491 -13.515 1.00 88.56 140 PRO A N 1
ATOM 1121 C CA . PRO A 1 140 ? 17.948 -8.706 -14.565 1.00 88.56 140 PRO A CA 1
ATOM 1122 C C . PRO A 1 140 ? 19.013 -8.047 -15.449 1.00 88.56 140 PRO A C 1
ATOM 1124 O O . PRO A 1 140 ? 20.161 -7.840 -15.030 1.00 88.56 140 PRO A O 1
ATOM 1127 N N . ILE A 1 141 ? 18.625 -7.682 -16.676 1.00 91.12 141 ILE A N 1
ATOM 1128 C CA . ILE A 1 141 ? 19.511 -6.947 -17.582 1.00 91.12 141 ILE A CA 1
ATOM 1129 C C . ILE A 1 141 ? 19.891 -5.631 -16.907 1.00 91.12 141 ILE A C 1
ATOM 1131 O O . ILE A 1 141 ? 19.050 -4.780 -16.630 1.00 91.12 141 ILE A O 1
ATOM 1135 N N . GLN A 1 142 ? 21.182 -5.465 -16.643 1.00 93.25 142 GLN A N 1
ATOM 1136 C CA . GLN A 1 142 ? 21.704 -4.232 -16.072 1.00 93.25 142 GLN A CA 1
ATOM 1137 C C . GLN A 1 142 ? 21.607 -3.133 -17.133 1.00 93.25 142 GLN A C 1
ATOM 1139 O O . GLN A 1 142 ? 22.052 -3.350 -18.258 1.00 93.25 142 GLN A O 1
ATOM 1144 N N . ALA A 1 143 ? 21.095 -1.954 -16.805 1.00 92.50 143 ALA A N 1
ATOM 1145 C CA . ALA A 1 143 ? 21.056 -0.748 -17.632 1.00 92.50 143 ALA A CA 1
ATOM 1146 C C . ALA A 1 143 ? 22.163 0.234 -17.197 1.00 92.50 143 ALA A C 1
ATOM 1148 O O . ALA A 1 143 ? 21.910 1.377 -16.830 1.00 92.50 143 ALA A O 1
ATOM 1149 N N . ASN A 1 144 ? 23.419 -0.233 -17.214 1.00 91.81 144 ASN A N 1
ATOM 1150 C CA . ASN A 1 144 ? 24.583 0.553 -16.787 1.00 91.81 144 ASN A CA 1
ATOM 1151 C C . ASN A 1 144 ? 24.647 1.896 -17.522 1.00 91.81 144 ASN A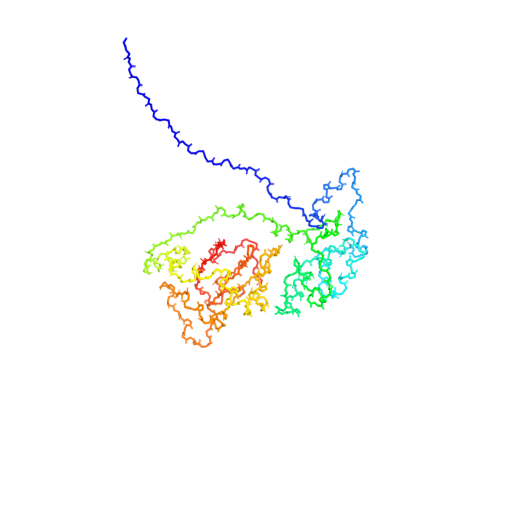 C 1
ATOM 1153 O O . ASN A 1 144 ? 24.487 1.945 -18.744 1.00 91.81 144 ASN A O 1
ATOM 1157 N N . ASN A 1 145 ? 24.981 2.950 -16.777 1.00 92.94 145 ASN A N 1
ATOM 1158 C CA . ASN A 1 145 ? 25.030 4.334 -17.251 1.00 92.94 145 ASN A CA 1
ATOM 1159 C C . ASN A 1 145 ? 23.664 4.854 -17.736 1.00 92.94 145 ASN A C 1
ATOM 1161 O O . ASN A 1 145 ? 23.614 5.717 -18.614 1.00 92.94 145 ASN A O 1
ATOM 1165 N N . LEU A 1 146 ? 22.555 4.314 -17.223 1.00 95.50 146 LEU A N 1
ATOM 1166 C CA . LEU A 1 146 ? 21.252 4.970 -17.282 1.00 95.50 146 LEU A CA 1
ATOM 1167 C C . LEU A 1 146 ? 21.082 5.834 -16.031 1.00 95.50 146 LEU A C 1
ATOM 1169 O O . LEU A 1 146 ? 21.255 5.353 -14.910 1.00 95.50 146 LEU A O 1
ATOM 1173 N N . TYR A 1 147 ? 20.747 7.102 -16.243 1.00 95.75 147 TYR A N 1
ATOM 1174 C CA . TYR A 1 147 ? 20.552 8.084 -15.184 1.00 95.75 147 TYR A CA 1
ATOM 1175 C C . TYR A 1 147 ? 19.137 8.629 -15.296 1.00 95.75 147 TYR A C 1
ATOM 1177 O O . TYR A 1 147 ? 18.790 9.167 -16.347 1.00 95.75 147 TYR A O 1
ATOM 1185 N N . SER A 1 148 ? 18.330 8.430 -14.261 1.00 96.06 148 SER A N 1
ATOM 1186 C CA . SER A 1 148 ? 16.919 8.804 -14.245 1.00 96.06 148 SER A CA 1
ATOM 1187 C C . SER A 1 148 ? 16.438 8.886 -12.804 1.00 96.06 148 SER A C 1
ATOM 1189 O O . SER A 1 148 ? 16.435 7.873 -12.106 1.00 96.06 148 SER A O 1
ATOM 1191 N N . ASP A 1 149 ? 16.027 10.074 -12.361 1.00 94.94 149 ASP A N 1
ATOM 1192 C CA . ASP A 1 149 ? 15.416 10.224 -11.037 1.00 94.94 149 ASP A CA 1
ATOM 1193 C C . ASP A 1 149 ? 14.042 9.545 -11.002 1.00 94.94 149 ASP A C 1
ATOM 1195 O O . ASP A 1 149 ? 13.737 8.846 -10.044 1.00 94.94 149 ASP A O 1
ATOM 1199 N N . VAL A 1 150 ? 13.275 9.633 -12.092 1.00 94.69 150 VAL A N 1
ATOM 1200 C CA . VAL A 1 150 ? 11.938 9.031 -12.225 1.00 94.69 150 VAL A CA 1
ATOM 1201 C C . VAL A 1 150 ? 11.969 7.512 -12.065 1.00 94.69 150 VAL A C 1
ATOM 1203 O O . VAL A 1 150 ? 11.168 6.943 -11.329 1.00 94.69 150 VAL A O 1
ATOM 1206 N N . LEU A 1 151 ? 12.911 6.833 -12.728 1.00 94.56 151 LEU A N 1
ATOM 1207 C CA . LEU A 1 151 ? 13.027 5.376 -12.625 1.00 94.56 151 LEU A CA 1
ATOM 1208 C C . LEU A 1 151 ? 13.698 4.932 -11.317 1.00 94.56 151 LEU A C 1
ATOM 1210 O O . LEU A 1 151 ? 13.491 3.800 -10.886 1.00 94.56 151 LEU A O 1
ATOM 1214 N N . PHE A 1 152 ? 14.514 5.788 -10.695 1.00 93.81 152 PHE A N 1
ATOM 1215 C CA . PHE A 1 152 ? 15.259 5.447 -9.482 1.00 93.81 152 PHE A CA 1
ATOM 1216 C C . PHE A 1 152 ? 14.485 5.738 -8.191 1.00 93.81 152 PHE A C 1
ATOM 1218 O O . PHE A 1 152 ? 14.646 5.014 -7.207 1.00 93.81 152 PHE A O 1
ATOM 1225 N N . GLN A 1 153 ? 13.663 6.788 -8.170 1.00 91.69 153 GLN A N 1
ATOM 1226 C CA . GLN A 1 153 ? 12.996 7.282 -6.969 1.00 91.69 153 GLN A CA 1
ATOM 1227 C C . GLN A 1 153 ? 12.115 6.223 -6.287 1.00 91.69 153 GLN A C 1
ATOM 1229 O 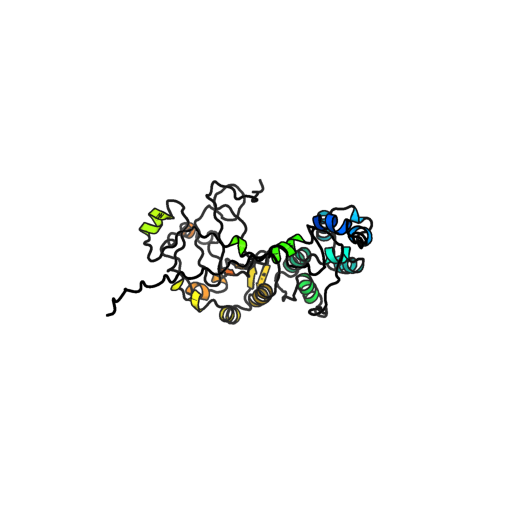O . GLN A 1 153 ? 12.302 6.045 -5.083 1.00 91.69 153 GLN A O 1
ATOM 1234 N N . PRO A 1 154 ? 11.262 5.451 -6.992 1.00 91.06 154 PRO A N 1
ATOM 1235 C CA . PRO A 1 154 ? 10.444 4.432 -6.332 1.00 91.06 154 PRO A CA 1
ATOM 1236 C C . PRO A 1 154 ? 11.281 3.361 -5.634 1.00 91.06 154 PRO A C 1
ATOM 1238 O O . PRO A 1 154 ? 11.032 3.005 -4.483 1.00 91.06 154 PRO A O 1
ATOM 1241 N N . PHE A 1 155 ? 12.356 2.905 -6.286 1.00 91.56 155 PHE A N 1
ATOM 1242 C CA . PHE A 1 155 ? 13.306 1.973 -5.681 1.00 91.56 155 PHE A CA 1
ATOM 1243 C C . PHE A 1 155 ? 13.983 2.570 -4.443 1.00 91.56 155 PHE A C 1
ATOM 1245 O O . PHE A 1 155 ? 14.131 1.890 -3.423 1.00 91.56 155 PHE A O 1
ATOM 1252 N N . HIS A 1 156 ? 14.405 3.833 -4.525 1.00 89.81 156 HIS A N 1
ATOM 1253 C CA . HIS A 1 156 ? 15.031 4.531 -3.410 1.00 89.81 156 HIS A CA 1
ATOM 1254 C C . HIS A 1 156 ? 14.075 4.635 -2.220 1.00 89.81 156 HIS A C 1
ATOM 1256 O O . HIS A 1 156 ? 14.450 4.254 -1.114 1.00 89.81 156 HIS A O 1
ATOM 1262 N N . CYS A 1 157 ? 12.837 5.078 -2.444 1.00 88.19 157 CYS A N 1
ATOM 1263 C CA . CYS A 1 157 ? 11.810 5.169 -1.411 1.00 88.19 157 CYS A CA 1
ATOM 1264 C C . CYS A 1 157 ? 11.489 3.799 -0.792 1.00 88.19 157 CYS A C 1
ATOM 1266 O O . CYS A 1 157 ? 11.408 3.687 0.430 1.00 88.19 157 CYS A O 1
ATOM 1268 N N . ALA A 1 158 ? 11.383 2.743 -1.605 1.00 88.75 158 ALA A N 1
ATOM 1269 C CA . ALA A 1 158 ? 11.120 1.383 -1.129 1.00 88.75 158 ALA A CA 1
ATOM 1270 C C . ALA A 1 158 ? 12.278 0.783 -0.308 1.00 88.75 158 ALA A C 1
ATOM 1272 O O . ALA A 1 158 ? 12.056 -0.039 0.586 1.00 88.75 158 ALA A O 1
ATOM 1273 N N . SER A 1 159 ? 13.516 1.191 -0.608 1.00 87.62 159 SER A N 1
ATOM 1274 C CA . SER A 1 159 ? 14.735 0.669 0.024 1.00 87.62 159 SER A CA 1
ATOM 1275 C C . SER A 1 159 ? 15.240 1.521 1.189 1.00 87.62 159 SER A C 1
ATOM 1277 O O . SER A 1 159 ? 16.117 1.078 1.934 1.00 87.62 159 SER A O 1
ATOM 1279 N N . ALA A 1 160 ? 14.746 2.752 1.331 1.00 86.06 160 ALA A N 1
ATOM 1280 C CA . ALA A 1 160 ? 15.211 3.678 2.349 1.00 86.06 160 ALA A CA 1
ATOM 1281 C C . ALA A 1 160 ? 14.845 3.189 3.759 1.00 86.06 160 ALA A C 1
ATOM 1283 O O . ALA A 1 160 ? 13.710 2.811 4.054 1.00 86.06 160 ALA A O 1
ATOM 1284 N N . SER A 1 161 ? 15.829 3.240 4.656 1.00 83.06 161 SER A N 1
ATOM 1285 C CA . SER A 1 161 ? 15.658 2.946 6.078 1.00 83.06 161 SER A CA 1
ATOM 1286 C C . SER A 1 161 ? 14.718 3.971 6.724 1.00 83.06 161 SER A C 1
ATOM 1288 O O . SER A 1 161 ? 14.915 5.183 6.609 1.00 83.06 161 SER A O 1
ATOM 1290 N N . MET A 1 162 ? 13.687 3.480 7.417 1.00 78.69 162 MET A N 1
ATOM 1291 C CA . MET A 1 162 ? 12.721 4.320 8.137 1.00 78.69 162 MET A CA 1
ATOM 1292 C C . MET A 1 162 ? 13.215 4.695 9.538 1.00 78.69 162 MET A C 1
ATOM 1294 O O . MET A 1 162 ? 12.728 5.667 10.118 1.00 78.69 162 MET A O 1
ATOM 1298 N N . GLU A 1 163 ? 14.184 3.955 10.082 1.00 80.31 163 GLU A N 1
ATOM 1299 C CA . GLU A 1 163 ? 14.738 4.098 11.430 1.00 80.31 163 GLU A CA 1
ATOM 1300 C C . GLU A 1 163 ? 15.119 5.542 11.800 1.00 80.31 163 GLU A C 1
ATOM 1302 O O . GLU A 1 163 ? 14.739 5.977 12.893 1.00 80.31 163 GLU A O 1
ATOM 1307 N N . PRO A 1 164 ? 15.774 6.340 10.926 1.00 80.06 164 PRO A N 1
ATOM 1308 C CA . PRO A 1 164 ? 16.117 7.729 11.237 1.00 80.06 164 PRO A CA 1
ATOM 1309 C C . PRO A 1 164 ? 14.898 8.603 11.546 1.00 80.06 164 PRO A C 1
ATOM 1311 O O . PRO A 1 164 ? 15.014 9.609 12.241 1.00 80.06 164 PRO A O 1
ATOM 1314 N N . PHE A 1 165 ? 13.721 8.221 11.049 1.00 75.12 165 PHE A N 1
ATOM 1315 C CA . PHE A 1 165 ? 12.505 9.013 11.149 1.00 75.12 165 PHE A CA 1
ATOM 1316 C C . PHE A 1 165 ? 11.601 8.599 12.321 1.00 75.12 165 PHE A C 1
ATOM 1318 O O . PHE A 1 165 ? 10.598 9.270 12.554 1.00 75.12 165 PHE A O 1
ATOM 1325 N N . ILE A 1 166 ? 11.892 7.517 13.052 1.00 74.44 166 ILE A N 1
ATOM 1326 C CA . ILE A 1 166 ? 11.001 6.950 14.092 1.00 74.44 166 ILE A CA 1
ATOM 1327 C C . ILE A 1 166 ? 11.150 7.651 15.465 1.00 74.44 166 ILE A C 1
ATOM 1329 O O . ILE A 1 166 ? 10.326 7.467 16.352 1.00 74.44 166 ILE A O 1
ATOM 1333 N N . GLY A 1 167 ? 12.163 8.501 15.655 1.00 68.62 167 GLY A N 1
ATOM 1334 C CA . GLY A 1 167 ? 12.654 8.898 16.984 1.00 68.62 167 GLY A CA 1
ATOM 1335 C C . GLY A 1 167 ? 11.855 9.910 17.822 1.00 68.62 167 GLY A C 1
ATOM 1336 O O . GLY A 1 167 ? 12.392 10.349 18.837 1.00 68.62 167 GLY A O 1
ATOM 1337 N N . VAL A 1 168 ? 10.637 10.316 17.446 1.00 77.94 168 VAL A N 1
ATOM 1338 C CA . VAL A 1 168 ? 9.855 11.296 18.229 1.00 77.94 168 VAL A CA 1
ATOM 1339 C C . VAL A 1 168 ? 8.457 10.760 18.517 1.00 77.94 168 VAL A C 1
ATOM 1341 O O . VAL A 1 168 ? 7.598 10.750 17.641 1.00 77.94 168 VAL A O 1
ATOM 1344 N N . GLU A 1 169 ? 8.231 10.353 19.765 1.00 84.19 169 GLU A N 1
ATOM 1345 C CA . GLU A 1 169 ? 6.904 10.080 20.315 1.00 84.19 169 GLU A CA 1
ATOM 1346 C C . GLU A 1 169 ? 6.589 11.125 21.388 1.00 84.19 169 GLU A C 1
ATOM 1348 O O . GLU A 1 169 ? 7.284 11.234 22.396 1.00 84.19 169 GLU A O 1
ATOM 1353 N N . ASN A 1 170 ? 5.554 11.924 21.147 1.00 91.19 170 ASN A N 1
ATOM 1354 C CA . ASN A 1 170 ? 5.149 13.041 22.003 1.00 91.19 170 ASN A CA 1
ATOM 1355 C C . ASN A 1 170 ? 3.644 13.031 22.329 1.00 91.19 170 ASN A C 1
ATOM 1357 O O . ASN A 1 170 ? 3.123 14.017 22.851 1.00 91.19 170 ASN A O 1
ATOM 1361 N N . VAL A 1 171 ? 2.946 11.936 22.014 1.00 94.12 171 VAL A N 1
ATOM 1362 C CA . VAL A 1 171 ? 1.534 11.738 22.359 1.00 94.12 171 VAL A CA 1
ATOM 1363 C C . VAL A 1 171 ? 1.443 11.111 23.747 1.00 94.12 171 VAL A C 1
ATOM 1365 O O . VAL A 1 171 ? 2.188 10.191 24.077 1.00 94.12 171 VAL A O 1
ATOM 1368 N N . ASP A 1 172 ? 0.525 11.623 24.564 1.00 95.94 172 ASP A N 1
ATOM 1369 C CA . ASP A 1 172 ? 0.320 11.154 25.932 1.00 95.94 172 ASP A CA 1
ATOM 1370 C C . ASP A 1 172 ? -0.228 9.715 25.964 1.00 95.94 172 ASP A C 1
ATOM 1372 O O . ASP A 1 172 ? -1.071 9.342 25.142 1.00 95.94 172 ASP A O 1
ATOM 1376 N N . ARG A 1 173 ? 0.240 8.911 26.925 1.00 96.19 173 ARG A N 1
ATOM 1377 C CA . ARG A 1 173 ? -0.136 7.501 27.111 1.00 96.19 173 ARG A CA 1
ATOM 1378 C C . ARG A 1 173 ? -0.847 7.331 28.445 1.00 96.19 173 ARG A C 1
ATOM 1380 O O . ARG A 1 173 ? -0.285 7.640 29.493 1.00 96.19 173 ARG A O 1
ATOM 1387 N N . ARG A 1 174 ? -2.069 6.802 28.415 1.00 97.25 174 ARG A N 1
ATOM 1388 C CA . ARG A 1 174 ? -2.928 6.641 29.596 1.00 97.25 174 ARG A CA 1
ATOM 1389 C C . ARG A 1 174 ? -3.431 5.204 29.729 1.00 97.25 174 ARG A C 1
ATOM 1391 O O . ARG A 1 174 ? -3.679 4.531 28.734 1.00 97.25 174 ARG A O 1
ATOM 1398 N N . SER A 1 175 ? -3.600 4.772 30.973 1.00 96.38 175 SER A N 1
ATOM 1399 C CA . SER A 1 175 ? -4.233 3.509 31.375 1.00 96.38 175 SER A CA 1
ATOM 1400 C C . SER A 1 175 ? -5.203 3.789 32.518 1.00 96.38 175 SER A C 1
ATOM 1402 O O . SER A 1 175 ? -4.931 4.707 33.296 1.00 96.38 175 SER A O 1
ATOM 1404 N N . ASN A 1 176 ? -6.264 2.993 32.669 1.00 94.75 176 ASN A N 1
ATOM 1405 C CA . ASN A 1 176 ? -7.321 3.194 33.668 1.00 94.75 176 ASN A CA 1
ATOM 1406 C C . ASN A 1 176 ? -7.919 4.614 33.615 1.00 94.75 176 ASN A C 1
ATOM 1408 O O . ASN A 1 176 ? -8.155 5.234 34.650 1.00 94.75 176 ASN A O 1
ATOM 1412 N N . LEU A 1 177 ? -8.082 5.157 32.407 1.00 95.75 177 LEU A N 1
ATOM 1413 C CA . LEU A 1 177 ? -8.635 6.490 32.184 1.00 95.75 177 LEU A CA 1
ATOM 1414 C C . LEU A 1 177 ? -10.159 6.429 32.344 1.00 95.75 177 LEU A C 1
ATOM 1416 O O . LEU A 1 177 ? -10.806 5.601 31.717 1.00 95.75 177 LEU A O 1
ATOM 1420 N N . SER A 1 178 ? -10.752 7.284 33.173 1.00 96.69 178 SER A N 1
ATOM 1421 C CA . SER A 1 178 ? -12.218 7.341 33.254 1.00 96.69 178 SER A CA 1
ATOM 1422 C C . SER A 1 178 ? -12.822 8.064 32.043 1.00 96.69 178 SER A C 1
ATOM 1424 O O . SER A 1 178 ? -12.152 8.860 31.378 1.00 96.69 178 SER A O 1
ATOM 1426 N N . VAL A 1 179 ? -14.107 7.822 31.762 1.00 96.06 179 VAL A N 1
ATOM 1427 C CA . VAL A 1 179 ? -14.833 8.522 30.686 1.00 96.06 179 VAL A CA 1
ATOM 1428 C C . VAL A 1 179 ? -14.828 10.037 30.910 1.00 96.06 179 VAL A C 1
ATOM 1430 O O . VAL A 1 179 ? -14.525 10.783 29.981 1.00 96.06 179 VAL A O 1
ATOM 1433 N N . ASP A 1 180 ? -15.060 10.498 32.141 1.00 96.62 180 ASP A N 1
ATOM 1434 C CA . ASP A 1 180 ? -15.069 11.930 32.467 1.00 96.62 180 ASP A CA 1
ATOM 1435 C C . ASP A 1 180 ? -13.694 12.577 32.250 1.00 96.62 180 ASP A C 1
ATOM 1437 O O . ASP A 1 180 ? -13.588 13.652 31.653 1.00 96.62 180 ASP A O 1
ATOM 1441 N N . GLU A 1 181 ? -12.614 11.909 32.670 1.00 96.88 181 GLU A N 1
ATOM 1442 C CA . GLU A 1 181 ? -11.254 12.391 32.418 1.00 96.88 181 GLU A CA 1
ATOM 1443 C C . GLU A 1 181 ? -10.917 12.399 30.926 1.00 96.88 181 GLU A C 1
ATOM 1445 O O . GLU A 1 181 ? -10.243 13.323 30.464 1.00 96.88 181 GLU A O 1
ATOM 1450 N N . PHE A 1 182 ? -11.366 11.389 30.174 1.00 97.12 182 PHE A N 1
ATOM 1451 C CA . PHE A 1 182 ? -11.195 11.340 28.726 1.00 97.12 182 PHE A CA 1
ATOM 1452 C C . PHE A 1 182 ? -11.884 12.530 28.051 1.00 97.12 182 PHE A C 1
ATOM 1454 O O . PHE A 1 182 ? -11.264 13.240 27.252 1.00 97.12 182 PHE A O 1
ATOM 1461 N N . VAL A 1 183 ? -13.144 12.784 28.411 1.00 96.06 183 VAL A N 1
ATOM 1462 C CA . VAL A 1 183 ? -13.948 13.866 27.840 1.00 96.06 183 VAL A CA 1
ATOM 1463 C C . VAL A 1 183 ? -13.320 15.227 28.136 1.00 96.06 183 VAL A C 1
ATOM 1465 O O . VAL A 1 183 ? -13.073 16.002 27.209 1.00 96.06 183 VAL A O 1
ATOM 1468 N N . MET A 1 184 ? -13.004 15.500 29.404 1.00 97.38 184 MET A N 1
ATOM 1469 C CA . MET A 1 184 ? -12.521 16.814 29.839 1.00 97.38 184 MET A CA 1
ATOM 1470 C C . MET A 1 184 ? -11.100 17.125 29.360 1.00 97.38 184 MET A C 1
ATOM 1472 O O . MET A 1 184 ? -10.819 18.262 28.985 1.00 97.38 184 MET A O 1
ATOM 1476 N N . ASN A 1 185 ? -10.199 16.137 29.351 1.00 97.00 185 ASN A N 1
ATOM 1477 C CA . ASN A 1 185 ? -8.778 16.381 29.077 1.00 97.00 185 ASN A CA 1
ATOM 1478 C C . ASN A 1 185 ? -8.361 16.109 27.624 1.00 97.00 185 ASN A C 1
ATOM 1480 O O . ASN A 1 185 ? -7.302 16.589 27.208 1.00 97.00 185 ASN A O 1
ATOM 1484 N N . TYR A 1 186 ? -9.153 15.350 26.856 1.00 96.19 186 TYR A N 1
ATOM 1485 C CA . TYR A 1 186 ? -8.774 14.922 25.504 1.00 96.19 186 TYR A CA 1
ATOM 1486 C C . TYR A 1 186 ? -9.857 15.170 24.455 1.00 96.19 186 TYR A C 1
ATOM 1488 O O . TYR A 1 186 ? -9.562 15.813 23.446 1.00 96.19 186 TYR A O 1
ATOM 1496 N N . ALA A 1 187 ? -11.100 14.734 24.681 1.00 92.88 187 ALA A N 1
ATOM 1497 C CA . ALA A 1 187 ? -12.153 14.864 23.671 1.00 92.88 187 ALA A CA 1
ATOM 1498 C C . ALA A 1 187 ? -12.544 16.330 23.414 1.00 92.88 187 ALA A C 1
ATOM 1500 O O . ALA A 1 187 ? -12.475 16.782 22.272 1.00 92.88 187 ALA A O 1
ATOM 1501 N N . ILE A 1 188 ? -12.893 17.089 24.465 1.00 91.88 188 ILE A N 1
ATOM 1502 C CA . ILE A 1 188 ? -13.267 18.513 24.351 1.00 91.88 188 ILE A CA 1
ATOM 1503 C C . ILE A 1 188 ? -12.086 19.368 23.854 1.00 91.88 188 ILE A C 1
ATOM 1505 O O . ILE A 1 188 ? -12.283 20.153 22.926 1.00 91.88 188 ILE A O 1
ATOM 1509 N N . PRO A 1 189 ? -10.850 19.217 24.377 1.00 92.75 189 PRO A N 1
ATOM 1510 C CA . PRO A 1 189 ? -9.697 19.976 23.885 1.00 92.75 189 PRO A CA 1
ATOM 1511 C C . PRO A 1 189 ? -9.176 19.529 22.509 1.00 92.75 189 PRO A C 1
ATOM 1513 O O . PRO A 1 189 ? -8.203 20.104 22.025 1.00 92.75 189 PRO A O 1
ATOM 1516 N N . ASN A 1 190 ? -9.771 18.494 21.899 1.00 90.69 190 ASN A N 1
ATOM 1517 C CA . ASN A 1 190 ? -9.330 17.879 20.645 1.00 90.69 190 ASN A CA 1
ATOM 1518 C C . ASN A 1 190 ? -7.848 17.447 20.668 1.00 90.69 190 ASN A C 1
ATOM 1520 O O . ASN A 1 190 ? -7.079 17.699 19.737 1.00 90.69 190 ASN A O 1
ATOM 1524 N N . LYS A 1 191 ? -7.436 16.808 21.769 1.00 93.25 191 LYS A N 1
ATOM 1525 C CA . LYS A 1 191 ? -6.060 16.359 22.005 1.00 93.25 191 LYS A CA 1
ATOM 1526 C C . LYS A 1 191 ? -5.946 14.842 21.799 1.00 93.25 191 LYS A C 1
ATOM 1528 O O . LYS A 1 191 ? -6.685 14.095 22.439 1.00 93.25 191 LYS A O 1
ATOM 1533 N N . PRO A 1 192 ? -5.003 14.356 20.968 1.00 95.06 192 PRO A N 1
ATOM 1534 C CA . PRO A 1 192 ? -4.795 12.923 20.790 1.00 95.06 192 PRO A CA 1
ATOM 1535 C C . PRO A 1 192 ? -4.230 12.272 22.061 1.00 95.06 192 PRO A C 1
ATOM 1537 O O . PRO A 1 192 ? -3.447 12.878 22.797 1.00 95.06 192 PRO A O 1
ATOM 1540 N N . VAL A 1 193 ? -4.604 11.012 22.286 1.00 96.62 193 VAL A N 1
ATOM 1541 C CA . VAL A 1 193 ? -4.152 10.187 23.413 1.00 96.62 193 VAL A CA 1
ATOM 1542 C C . VAL A 1 193 ? -4.041 8.728 22.991 1.00 96.62 193 VAL A C 1
ATOM 1544 O O . VAL A 1 193 ? -4.835 8.243 22.186 1.00 96.62 193 VAL A O 1
ATOM 1547 N N . ILE A 1 194 ? -3.056 8.021 23.541 1.00 96.81 194 ILE A N 1
ATOM 1548 C CA . ILE A 1 194 ? -2.898 6.575 23.390 1.00 96.81 194 ILE A CA 1
ATOM 1549 C C . ILE A 1 194 ? -3.425 5.903 24.660 1.00 96.81 194 ILE A C 1
ATOM 1551 O O . ILE A 1 194 ? -2.870 6.096 25.742 1.00 96.81 194 ILE A O 1
ATOM 1555 N N . ILE A 1 195 ? -4.470 5.088 24.524 1.00 96.81 195 ILE A N 1
ATOM 1556 C CA . ILE A 1 195 ? -5.060 4.322 25.629 1.00 96.81 195 ILE A CA 1
ATOM 1557 C C . ILE A 1 195 ? -4.519 2.890 25.576 1.00 96.81 195 ILE A C 1
ATOM 1559 O O . ILE A 1 195 ? -4.664 2.213 24.558 1.00 96.81 195 ILE A O 1
ATOM 1563 N N . THR A 1 196 ? -3.846 2.434 26.634 1.00 96.19 196 THR A N 1
ATOM 1564 C CA . THR A 1 196 ? -2.985 1.236 26.575 1.00 96.19 196 THR A CA 1
ATOM 1565 C C . THR A 1 196 ? -3.625 -0.057 27.084 1.00 96.19 196 THR A C 1
ATOM 1567 O O . THR A 1 196 ? -3.064 -1.129 26.870 1.00 96.19 196 THR A O 1
ATOM 1570 N N . ASP A 1 197 ? -4.785 0.009 27.733 1.00 95.19 197 ASP A N 1
ATOM 1571 C CA . ASP A 1 197 ? -5.362 -1.082 28.532 1.00 95.19 197 ASP A CA 1
ATOM 1572 C C . ASP A 1 197 ? -6.732 -1.592 28.047 1.00 95.19 197 ASP A C 1
ATOM 1574 O O . ASP A 1 197 ? -7.346 -2.440 28.700 1.00 95.19 197 ASP A O 1
ATOM 1578 N N . ILE A 1 198 ? -7.206 -1.109 26.893 1.00 93.50 198 ILE A N 1
ATOM 1579 C CA . ILE A 1 198 ? -8.498 -1.508 26.312 1.00 93.50 198 ILE A CA 1
ATOM 1580 C C . ILE A 1 198 ? -8.352 -2.752 25.433 1.00 93.50 198 ILE A C 1
ATOM 1582 O O . ILE A 1 198 ? -8.847 -3.825 25.775 1.00 93.50 198 ILE A O 1
ATOM 1586 N N . ALA A 1 199 ? -7.619 -2.634 24.320 1.00 93.38 199 ALA A N 1
ATOM 1587 C CA . ALA A 1 199 ? -7.472 -3.718 23.346 1.00 93.38 199 ALA A CA 1
ATOM 1588 C C . ALA A 1 199 ? -6.731 -4.948 23.909 1.00 93.38 199 ALA A C 1
ATOM 1590 O O . ALA A 1 199 ? -6.792 -6.029 23.330 1.00 93.38 199 ALA A O 1
ATOM 1591 N N . THR A 1 200 ? -6.066 -4.813 25.063 1.00 92.62 200 THR A N 1
ATOM 1592 C CA . THR A 1 200 ? -5.387 -5.914 25.763 1.00 92.62 200 THR A CA 1
ATOM 1593 C C . THR A 1 200 ? -6.340 -7.019 26.218 1.00 92.62 200 THR A C 1
ATOM 1595 O O . THR A 1 200 ? -5.911 -8.158 26.398 1.00 92.62 200 THR A O 1
ATOM 1598 N N . LYS A 1 201 ? -7.628 -6.698 26.385 1.00 93.00 201 LYS A N 1
ATOM 1599 C CA . LYS A 1 201 ? -8.680 -7.627 26.825 1.00 93.00 201 LYS A CA 1
ATOM 1600 C C . LYS A 1 201 ? -9.404 -8.303 25.655 1.00 93.00 201 LYS A C 1
ATOM 1602 O O . LYS A 1 201 ? -10.201 -9.211 25.877 1.00 93.00 201 LYS A O 1
ATOM 1607 N N . TRP A 1 202 ? -9.157 -7.868 24.419 1.00 96.50 202 TRP A N 1
ATOM 1608 C CA . TRP A 1 202 ? -9.892 -8.339 23.248 1.00 96.50 202 TRP A CA 1
ATOM 1609 C C . TRP A 1 202 ? -9.418 -9.722 22.784 1.00 96.50 202 TRP A C 1
ATOM 1611 O O . TRP A 1 202 ? -8.207 -9.935 22.646 1.00 96.50 202 TRP A O 1
ATOM 1621 N N . PRO A 1 203 ? -10.338 -10.649 22.443 1.00 96.75 203 PRO A N 1
ATOM 1622 C CA . PRO A 1 203 ? -9.976 -11.927 21.830 1.00 96.75 203 PRO A CA 1
ATOM 1623 C C . PRO A 1 203 ? -9.126 -11.773 20.562 1.00 96.75 203 PRO A C 1
ATOM 1625 O O . PRO A 1 203 ? -8.263 -12.618 20.302 1.00 96.75 203 PRO A O 1
ATOM 1628 N N . ALA A 1 204 ? -9.322 -10.682 19.809 1.00 95.69 204 ALA A N 1
ATOM 1629 C CA . ALA A 1 204 ? -8.539 -10.341 18.624 1.00 95.69 204 ALA A CA 1
ATOM 1630 C C . ALA A 1 204 ? -7.024 -10.385 18.877 1.00 95.69 204 ALA A C 1
ATOM 1632 O O . ALA A 1 204 ? -6.290 -10.889 18.032 1.00 95.69 204 ALA A O 1
ATOM 1633 N N . LEU A 1 205 ? -6.543 -9.959 20.054 1.00 94.19 205 LEU A N 1
ATOM 1634 C CA . LEU A 1 205 ? -5.109 -9.931 20.368 1.00 94.19 205 LEU A CA 1
ATOM 1635 C C . LEU A 1 205 ? -4.456 -11.322 20.348 1.00 94.19 205 LEU A C 1
ATOM 1637 O O . LEU A 1 205 ? -3.278 -11.460 20.024 1.00 94.19 205 LEU A O 1
ATOM 1641 N N . GLN A 1 206 ? -5.220 -12.364 20.680 1.00 93.00 206 GLN A N 1
ATOM 1642 C CA . GLN A 1 206 ? -4.737 -13.744 20.639 1.00 93.00 206 GLN A CA 1
ATOM 1643 C C . GLN A 1 206 ? -5.078 -14.440 19.322 1.00 93.00 206 GLN A C 1
ATOM 1645 O O . GLN A 1 206 ? -4.248 -15.192 18.804 1.00 93.00 206 GLN A O 1
ATOM 1650 N N . LYS A 1 207 ? -6.284 -14.194 18.792 1.00 95.00 207 LYS A N 1
ATOM 1651 C CA . LYS A 1 207 ? -6.811 -14.875 17.607 1.00 95.00 207 LYS A CA 1
ATOM 1652 C C . LYS A 1 207 ? -6.266 -14.324 16.299 1.00 95.00 207 LYS A C 1
ATOM 1654 O O . LYS A 1 207 ? -5.961 -15.115 15.420 1.00 95.00 207 LYS A O 1
ATOM 1659 N N . TRP A 1 208 ? -6.150 -13.007 16.131 1.00 95.06 208 TRP A N 1
ATOM 1660 C CA . TRP A 1 208 ? -5.838 -12.377 14.838 1.00 95.06 208 TRP A CA 1
ATOM 1661 C C . TRP A 1 208 ? -4.342 -12.431 14.519 1.00 95.06 208 TRP A C 1
ATOM 1663 O O . TRP A 1 208 ? -3.674 -11.422 14.315 1.00 95.06 208 TRP A O 1
ATOM 1673 N N . LYS A 1 209 ? -3.820 -13.653 14.478 1.00 94.25 209 LYS A N 1
ATOM 1674 C CA . LYS A 1 209 ? -2.504 -13.997 13.958 1.00 94.25 209 LYS A CA 1
ATOM 1675 C C . LYS A 1 209 ? -2.677 -14.543 12.552 1.00 94.25 209 LYS A C 1
ATOM 1677 O O . LYS A 1 209 ? -3.679 -15.189 12.249 1.00 94.25 209 LYS A O 1
ATOM 1682 N N . ASP A 1 210 ? -1.656 -14.361 11.730 1.00 92.88 210 ASP A N 1
ATOM 1683 C CA . ASP A 1 210 ? -1.638 -14.784 10.332 1.00 92.88 210 ASP A CA 1
ATOM 1684 C C . ASP A 1 210 ? -2.143 -16.212 10.101 1.00 92.88 210 ASP A C 1
ATOM 1686 O O . ASP A 1 210 ? -2.961 -16.432 9.215 1.00 92.88 210 ASP A O 1
ATOM 1690 N N . ALA A 1 211 ? -1.681 -17.177 10.903 1.00 94.69 211 ALA A N 1
ATOM 1691 C CA . ALA A 1 211 ? -2.067 -18.580 10.755 1.00 94.69 211 ALA A CA 1
ATOM 1692 C C . ALA A 1 211 ? -3.583 -18.783 10.911 1.00 94.69 211 ALA A C 1
ATOM 1694 O O . ALA A 1 211 ? -4.205 -19.410 10.062 1.00 94.69 211 ALA A O 1
ATOM 1695 N N . TYR A 1 212 ? -4.178 -18.185 11.946 1.00 95.75 212 TYR A N 1
ATOM 1696 C CA . TYR A 1 212 ? -5.616 -18.268 12.203 1.00 95.75 212 TYR A CA 1
ATOM 1697 C C . TYR A 1 212 ? -6.430 -17.550 11.123 1.00 95.75 212 TYR A C 1
ATOM 1699 O O . TYR A 1 212 ? -7.434 -18.074 10.641 1.00 95.75 212 TYR A O 1
ATOM 1707 N N . LEU A 1 213 ? -5.993 -16.350 10.725 1.00 96.19 213 LEU A N 1
ATOM 1708 C CA . LEU A 1 213 ? -6.680 -15.567 9.700 1.00 96.19 213 LEU A CA 1
ATOM 1709 C C . LEU A 1 213 ? -6.666 -16.283 8.344 1.00 96.19 213 LEU A C 1
ATOM 1711 O O . LEU A 1 213 ? -7.689 -16.315 7.666 1.00 96.19 213 LEU A O 1
ATOM 1715 N N . LEU A 1 214 ? -5.541 -16.898 7.973 1.00 96.69 214 LEU A N 1
ATOM 1716 C CA . LEU A 1 214 ? -5.415 -17.670 6.737 1.00 96.69 214 LEU A CA 1
ATOM 1717 C C . LEU A 1 214 ? -6.219 -18.970 6.773 1.00 96.69 214 LEU A C 1
ATOM 1719 O O . LEU A 1 214 ? -6.867 -19.292 5.782 1.00 96.69 214 LEU A O 1
ATOM 1723 N N . GLU A 1 215 ? -6.208 -19.694 7.894 1.00 96.94 215 GLU A N 1
ATOM 1724 C CA . GLU A 1 215 ? -6.989 -20.925 8.059 1.00 96.94 215 GLU A CA 1
ATOM 1725 C C . GLU A 1 215 ? -8.491 -20.657 7.915 1.00 96.94 215 GLU A C 1
ATOM 1727 O O . GLU A 1 215 ? -9.189 -21.384 7.212 1.00 96.94 215 GLU A O 1
ATOM 1732 N N . LYS A 1 216 ? -8.992 -19.594 8.555 1.00 96.38 216 LYS A N 1
ATOM 1733 C CA . LYS A 1 216 ? -10.431 -19.332 8.633 1.00 96.38 216 LYS A CA 1
ATOM 1734 C C . LYS A 1 216 ? -10.975 -18.477 7.487 1.00 96.38 216 LYS A C 1
ATOM 1736 O O . LYS A 1 216 ? -12.110 -18.676 7.063 1.00 96.38 216 LYS A O 1
ATOM 1741 N N . TYR A 1 217 ? -10.191 -17.517 7.000 1.00 97.12 217 TYR A N 1
ATOM 1742 C CA . TYR A 1 217 ? -10.648 -16.490 6.058 1.00 97.12 217 TYR A CA 1
ATOM 1743 C C . TYR A 1 217 ? -9.787 -16.408 4.788 1.00 97.12 217 TYR A C 1
ATOM 1745 O O . TYR A 1 217 ? -9.947 -15.477 4.001 1.00 97.12 217 TYR A O 1
ATOM 1753 N N . GLY A 1 218 ? -8.891 -17.375 4.559 1.00 96.69 218 GLY A N 1
ATOM 1754 C CA . GLY A 1 218 ? -7.928 -17.373 3.452 1.00 96.69 218 GLY A CA 1
ATOM 1755 C C . GLY A 1 218 ? -8.544 -17.209 2.060 1.00 96.69 218 GLY A C 1
ATOM 1756 O O . GLY A 1 218 ? -7.992 -16.484 1.234 1.00 96.69 218 GLY A O 1
ATOM 1757 N N . ASP A 1 219 ? -9.695 -17.837 1.809 1.00 96.75 219 ASP A N 1
ATOM 1758 C CA . ASP A 1 219 ? -10.386 -17.784 0.513 1.00 96.75 219 ASP A CA 1
ATOM 1759 C C . ASP A 1 219 ? -11.430 -16.653 0.415 1.00 96.75 219 ASP A C 1
ATOM 1761 O O . ASP A 1 219 ? -12.027 -16.451 -0.645 1.00 96.75 219 ASP A O 1
ATOM 1765 N N . ILE A 1 220 ? -11.635 -15.886 1.493 1.00 97.25 220 ILE A N 1
ATOM 1766 C CA . ILE A 1 220 ? -12.533 -14.726 1.503 1.00 97.25 220 ILE A CA 1
ATOM 1767 C C . ILE A 1 220 ? -11.818 -13.532 0.881 1.00 97.25 220 ILE A C 1
ATOM 1769 O O . ILE A 1 220 ? -10.636 -13.285 1.131 1.00 97.25 220 ILE A O 1
ATOM 1773 N N . ARG A 1 221 ? -12.555 -12.774 0.064 1.00 97.00 221 ARG A N 1
ATOM 1774 C CA . ARG A 1 221 ? -12.051 -11.543 -0.539 1.00 97.00 221 ARG A CA 1
ATOM 1775 C C . ARG A 1 221 ? -12.198 -10.364 0.405 1.00 97.00 221 ARG A C 1
ATOM 1777 O O . ARG A 1 221 ? -13.285 -10.119 0.925 1.00 97.00 221 ARG A O 1
ATOM 1784 N N . PHE A 1 222 ? -11.117 -9.606 0.524 1.00 97.44 222 PHE A N 1
ATOM 1785 C CA . PHE A 1 222 ? -11.079 -8.334 1.223 1.00 97.44 222 PHE A CA 1
ATOM 1786 C C . PHE A 1 222 ? -10.681 -7.214 0.266 1.00 97.44 222 PHE A C 1
ATOM 1788 O O . PHE A 1 222 ? -9.936 -7.418 -0.698 1.00 97.44 222 PHE A O 1
ATOM 1795 N N . ARG A 1 223 ? -11.179 -6.014 0.547 1.00 96.50 223 ARG A N 1
ATOM 1796 C CA . ARG A 1 223 ? -10.825 -4.791 -0.160 1.00 96.50 223 ARG A CA 1
ATOM 1797 C C . ARG A 1 223 ? -9.414 -4.351 0.233 1.00 96.50 223 ARG A C 1
ATOM 1799 O O . ARG A 1 223 ? -9.167 -4.020 1.391 1.00 96.50 223 ARG A O 1
ATOM 1806 N N . ALA A 1 224 ? -8.516 -4.285 -0.743 1.00 94.25 224 ALA A N 1
ATOM 1807 C CA . ALA A 1 224 ? -7.213 -3.642 -0.633 1.00 94.25 224 ALA A CA 1
ATOM 1808 C C . ALA A 1 224 ? -7.124 -2.517 -1.664 1.00 94.25 224 ALA A C 1
ATOM 1810 O O . ALA A 1 224 ? -7.025 -2.771 -2.861 1.00 94.25 224 ALA A O 1
ATOM 1811 N N . GLU A 1 225 ? -7.239 -1.271 -1.203 1.00 88.75 225 GLU A N 1
ATOM 1812 C CA . GLU A 1 225 ? -7.331 -0.069 -2.046 1.00 88.75 225 GLU A CA 1
ATOM 1813 C C . GLU A 1 225 ? -8.363 -0.185 -3.185 1.00 88.75 225 GLU A C 1
ATOM 1815 O O . GLU A 1 225 ? -9.565 -0.010 -2.964 1.00 88.75 225 GLU A O 1
ATOM 1820 N N . ALA A 1 226 ? -7.901 -0.460 -4.408 1.00 85.94 226 ALA A N 1
ATOM 1821 C CA . ALA A 1 226 ? -8.701 -0.544 -5.622 1.00 85.94 226 ALA A CA 1
ATOM 1822 C C . ALA A 1 226 ? -9.221 -1.965 -5.925 1.00 85.94 226 ALA A C 1
ATOM 1824 O O . ALA A 1 226 ? -10.153 -2.107 -6.719 1.00 85.94 226 ALA A O 1
ATOM 1825 N N . VAL A 1 227 ? -8.697 -3.005 -5.263 1.00 94.12 227 VAL A N 1
ATOM 1826 C CA . VAL A 1 227 ? -8.921 -4.417 -5.620 1.00 94.12 227 VAL A CA 1
ATOM 1827 C C . VAL A 1 227 ? -9.619 -5.220 -4.516 1.00 94.12 227 VAL A C 1
ATOM 1829 O O . VAL A 1 227 ? -9.465 -4.926 -3.334 1.00 94.12 227 VAL A O 1
ATOM 1832 N N . ASN A 1 228 ? -10.396 -6.243 -4.893 1.00 96.25 228 ASN A N 1
ATOM 1833 C CA . ASN A 1 228 ? -10.943 -7.240 -3.964 1.00 96.25 228 ASN A CA 1
ATOM 1834 C C . ASN A 1 228 ? -10.174 -8.559 -4.121 1.00 96.25 228 ASN A C 1
ATOM 1836 O O . ASN A 1 228 ? -10.435 -9.335 -5.041 1.00 96.25 228 ASN A O 1
ATOM 1840 N N . ILE A 1 229 ? -9.239 -8.826 -3.217 1.00 96.81 229 ILE A N 1
ATOM 1841 C CA . ILE A 1 229 ? -8.283 -9.937 -3.309 1.00 96.81 229 ILE A CA 1
ATOM 1842 C C . ILE A 1 229 ? -8.543 -10.962 -2.204 1.00 96.81 229 ILE A C 1
ATOM 1844 O O . ILE A 1 229 ? -8.950 -10.591 -1.101 1.00 96.81 229 ILE A O 1
ATOM 1848 N N . LYS A 1 230 ? -8.340 -12.256 -2.484 1.00 97.69 230 LYS A N 1
ATOM 1849 C CA . LYS A 1 230 ? -8.426 -13.285 -1.438 1.00 97.69 230 LYS A CA 1
ATOM 1850 C C . LYS A 1 230 ? -7.356 -13.035 -0.385 1.00 97.69 230 LYS A C 1
ATOM 1852 O O . LYS A 1 230 ? -6.222 -12.690 -0.719 1.00 97.69 230 LYS A O 1
ATOM 1857 N N . LEU A 1 231 ? -7.695 -13.251 0.882 1.00 97.62 231 LEU A N 1
ATOM 1858 C CA . LEU A 1 231 ? -6.776 -12.981 1.982 1.00 97.62 231 LEU A CA 1
ATOM 1859 C C . LEU A 1 231 ? -5.444 -13.724 1.809 1.00 97.62 231 LEU A C 1
ATOM 1861 O O . LEU A 1 231 ? -4.385 -13.143 2.024 1.00 97.62 231 LEU A O 1
ATOM 1865 N N . ARG A 1 232 ? -5.480 -14.977 1.350 1.00 97.56 232 ARG A N 1
ATOM 1866 C CA . ARG A 1 232 ? -4.274 -15.772 1.091 1.00 97.56 232 ARG A CA 1
ATOM 1867 C C . ARG A 1 232 ? -3.328 -15.135 0.071 1.00 97.56 232 ARG A C 1
ATOM 1869 O O . ARG A 1 232 ? -2.138 -15.018 0.353 1.00 97.56 232 ARG A O 1
ATOM 1876 N N . ASP A 1 233 ? -3.865 -14.665 -1.052 1.00 97.25 233 ASP A N 1
ATOM 1877 C CA . ASP A 1 233 ? -3.084 -14.084 -2.145 1.00 97.25 233 ASP A CA 1
ATOM 1878 C C . ASP A 1 233 ? -2.522 -12.722 -1.712 1.00 97.25 233 ASP A C 1
ATOM 1880 O O . ASP A 1 233 ? -1.366 -12.394 -1.984 1.00 97.25 233 ASP A O 1
ATOM 1884 N N . TYR A 1 234 ? -3.302 -11.961 -0.934 1.00 97.50 234 TYR A N 1
ATOM 1885 C CA . TYR A 1 234 ? -2.839 -10.723 -0.316 1.00 97.50 234 TYR A CA 1
ATOM 1886 C C . TYR A 1 234 ? -1.682 -10.952 0.660 1.00 97.50 234 TYR A C 1
ATOM 1888 O O . TYR A 1 234 ? -0.708 -10.207 0.637 1.00 97.50 234 TYR A O 1
ATOM 1896 N N . TYR A 1 235 ? -1.753 -11.983 1.502 1.00 96.81 235 TYR A N 1
ATOM 1897 C CA . TYR A 1 235 ? -0.669 -12.320 2.427 1.00 96.81 235 TYR A CA 1
ATOM 1898 C C . TYR A 1 235 ? 0.598 -12.786 1.701 1.00 96.81 235 TYR A C 1
ATOM 1900 O O . TYR A 1 235 ? 1.705 -12.464 2.141 1.00 96.81 235 TYR A O 1
ATOM 1908 N N . GLU A 1 236 ? 0.464 -13.528 0.599 1.00 95.94 236 GLU A N 1
ATOM 1909 C CA . GLU A 1 236 ? 1.600 -13.884 -0.258 1.00 95.94 236 GLU A CA 1
ATOM 1910 C C . GLU A 1 236 ? 2.247 -12.644 -0.881 1.00 95.94 236 GLU A C 1
ATOM 1912 O O . GLU A 1 236 ? 3.470 -12.505 -0.820 1.00 95.94 236 GLU A O 1
ATOM 1917 N N . TYR A 1 237 ? 1.445 -11.718 -1.406 1.00 96.00 237 TYR A N 1
ATOM 1918 C CA . TYR A 1 237 ? 1.920 -10.423 -1.890 1.00 96.00 237 TYR A CA 1
ATOM 1919 C C . TYR A 1 237 ? 2.621 -9.626 -0.778 1.00 96.00 237 TYR A C 1
ATOM 1921 O O . TYR A 1 237 ? 3.802 -9.296 -0.890 1.00 96.00 237 TYR A O 1
ATOM 1929 N N . ALA A 1 238 ? 1.928 -9.378 0.336 1.00 95.50 238 ALA A N 1
ATOM 1930 C CA . ALA A 1 238 ? 2.364 -8.487 1.406 1.00 95.50 238 ALA A CA 1
ATOM 1931 C C . ALA A 1 238 ? 3.714 -8.899 2.016 1.00 95.50 238 ALA A C 1
ATOM 1933 O O . ALA A 1 238 ? 4.502 -8.036 2.404 1.00 95.50 238 ALA A O 1
ATOM 1934 N N . ARG A 1 239 ? 4.002 -10.206 2.078 1.00 93.62 239 ARG A N 1
ATOM 1935 C CA . ARG A 1 239 ? 5.256 -10.745 2.629 1.00 93.62 239 ARG A CA 1
ATOM 1936 C C . ARG A 1 239 ? 6.444 -10.683 1.673 1.00 93.62 239 ARG A C 1
ATOM 1938 O O . ARG A 1 239 ? 7.576 -10.716 2.142 1.00 93.62 239 ARG A O 1
ATOM 1945 N N . ASN A 1 240 ? 6.198 -10.651 0.364 1.00 94.19 240 ASN A N 1
ATOM 1946 C CA . ASN A 1 240 ? 7.236 -10.858 -0.650 1.00 94.19 240 ASN A CA 1
ATOM 1947 C C . ASN A 1 240 ? 7.438 -9.652 -1.586 1.00 94.19 240 ASN A C 1
ATOM 1949 O O . ASN A 1 240 ? 8.306 -9.701 -2.459 1.00 94.19 240 ASN A O 1
ATOM 1953 N N . GLN A 1 241 ? 6.641 -8.593 -1.436 1.00 92.25 241 GLN A N 1
ATOM 1954 C CA . GLN A 1 241 ? 6.760 -7.351 -2.204 1.00 92.25 241 GLN A CA 1
ATOM 1955 C C . GLN A 1 241 ? 7.902 -6.446 -1.719 1.00 92.25 241 GLN A C 1
ATOM 1957 O O . GLN A 1 241 ? 8.350 -6.534 -0.571 1.00 92.25 241 GLN A O 1
ATOM 1962 N N . HIS A 1 242 ? 8.333 -5.542 -2.602 1.00 89.69 242 HIS A N 1
ATOM 1963 C CA . HIS A 1 242 ? 9.304 -4.481 -2.313 1.00 89.69 242 HIS A CA 1
ATOM 1964 C C . HIS A 1 242 ? 8.838 -3.141 -2.904 1.00 89.69 242 HIS A C 1
ATOM 1966 O O . HIS A 1 242 ? 9.634 -2.380 -3.447 1.00 89.69 242 HIS A O 1
ATOM 1972 N N . ASP A 1 243 ? 7.539 -2.878 -2.815 1.00 90.00 243 ASP A N 1
ATOM 1973 C CA . ASP A 1 243 ? 6.891 -1.715 -3.405 1.00 90.00 243 ASP A CA 1
ATOM 1974 C C . ASP A 1 243 ? 7.185 -0.458 -2.568 1.00 90.00 243 ASP A C 1
ATOM 1976 O O . ASP A 1 243 ? 7.358 -0.527 -1.342 1.00 90.00 243 ASP A O 1
ATOM 1980 N N . GLU A 1 244 ? 7.209 0.701 -3.233 1.00 87.69 244 GLU A N 1
ATOM 1981 C CA . GLU A 1 244 ? 7.271 2.012 -2.572 1.00 87.69 244 GLU A CA 1
ATOM 1982 C C . GLU A 1 244 ? 6.031 2.235 -1.696 1.00 87.69 244 GLU A C 1
ATOM 1984 O O . GLU A 1 244 ? 6.155 2.570 -0.519 1.00 87.69 244 GLU A O 1
ATOM 1989 N N . SER A 1 245 ? 4.848 1.986 -2.264 1.00 88.62 245 SER A N 1
ATOM 1990 C CA . SER A 1 245 ? 3.555 2.061 -1.584 1.00 88.62 245 SER A CA 1
ATOM 1991 C C . SER A 1 245 ? 2.802 0.740 -1.775 1.00 88.62 245 SER A C 1
ATOM 1993 O O . SER A 1 245 ? 2.039 0.600 -2.735 1.00 88.62 245 SER A O 1
ATOM 1995 N N . PRO A 1 246 ? 3.028 -0.258 -0.899 1.00 93.44 246 PRO A N 1
ATOM 1996 C CA . PRO A 1 246 ? 2.371 -1.553 -1.018 1.00 93.44 246 PRO A CA 1
ATOM 1997 C C . PRO A 1 246 ? 0.850 -1.442 -0.875 1.00 93.44 246 PRO A C 1
ATOM 1999 O O . PRO A 1 246 ? 0.383 -0.622 -0.083 1.00 93.44 246 PRO A O 1
ATOM 2002 N N . LEU A 1 247 ? 0.092 -2.319 -1.552 1.00 93.69 247 LEU A N 1
ATOM 2003 C CA . LEU A 1 247 ? -1.365 -2.393 -1.403 1.00 93.69 247 LEU A CA 1
ATOM 2004 C C . LEU A 1 247 ? -1.747 -2.498 0.072 1.00 93.69 247 LEU A C 1
ATOM 2006 O O . LEU A 1 247 ? -1.227 -3.346 0.802 1.00 93.69 247 LEU A O 1
ATOM 2010 N N . TYR A 1 248 ? -2.705 -1.669 0.471 1.00 94.81 248 TYR A N 1
ATOM 2011 C CA . TYR A 1 248 ? -3.196 -1.601 1.836 1.00 94.81 248 TYR A CA 1
ATOM 2012 C C . TYR A 1 248 ? -4.618 -2.165 1.954 1.00 94.81 248 TYR A C 1
ATOM 2014 O O . TYR A 1 248 ? -5.578 -1.610 1.410 1.00 94.81 248 TYR A O 1
ATOM 2022 N N . LEU A 1 249 ? -4.768 -3.284 2.672 1.00 96.50 249 LEU A N 1
ATOM 2023 C CA . LEU A 1 249 ? -6.074 -3.873 2.978 1.00 96.50 249 LEU A CA 1
ATOM 2024 C C . LEU A 1 249 ? -6.821 -2.949 3.935 1.00 96.50 249 LEU A C 1
ATOM 2026 O O . LEU A 1 249 ? -6.373 -2.706 5.056 1.00 96.50 249 LEU A O 1
ATOM 2030 N N . PHE A 1 250 ? -7.955 -2.443 3.463 1.00 95.38 250 PHE A N 1
ATOM 2031 C CA . PHE A 1 250 ? -8.795 -1.468 4.141 1.00 95.38 250 PHE A CA 1
ATOM 2032 C C . PHE A 1 250 ? -10.262 -1.811 3.856 1.00 95.38 250 PHE A C 1
ATOM 2034 O O . PHE A 1 250 ? -10.897 -1.273 2.944 1.00 95.38 250 PHE A O 1
ATOM 2041 N N . ASP A 1 251 ? -10.793 -2.774 4.608 1.00 96.50 251 ASP A N 1
ATOM 2042 C CA . ASP A 1 251 ? -12.085 -3.391 4.317 1.00 96.50 251 ASP A CA 1
ATOM 2043 C C . ASP A 1 251 ? -13.160 -2.976 5.324 1.00 96.50 251 ASP A C 1
ATOM 2045 O O . ASP A 1 251 ? -13.081 -3.289 6.511 1.00 96.50 251 ASP A O 1
ATOM 2049 N N . LYS A 1 252 ? -14.198 -2.298 4.830 1.00 94.44 252 LYS A N 1
ATOM 2050 C CA . LYS A 1 252 ? -15.373 -1.879 5.612 1.00 94.44 252 LYS A CA 1
ATOM 2051 C C . LYS A 1 252 ? -16.430 -2.964 5.830 1.00 94.44 252 LYS A C 1
ATOM 2053 O O . LYS A 1 252 ? -17.208 -2.904 6.781 1.00 94.44 252 LYS A O 1
ATOM 2058 N N . LYS A 1 253 ? -16.490 -3.950 4.937 1.00 94.12 253 LYS A N 1
ATOM 2059 C CA . LYS A 1 253 ? -17.472 -5.040 4.939 1.00 94.12 253 LYS A CA 1
ATOM 2060 C C . LYS A 1 253 ? -16.969 -6.273 5.688 1.00 94.12 253 LYS A C 1
ATOM 2062 O O . LYS A 1 253 ? -17.684 -7.268 5.746 1.00 94.12 253 LYS A O 1
ATOM 2067 N N . PHE A 1 254 ? -15.789 -6.219 6.308 1.00 95.38 254 PHE A N 1
ATOM 2068 C CA . PHE A 1 254 ? -15.161 -7.371 6.956 1.00 95.38 254 PHE A CA 1
ATOM 2069 C C . PHE A 1 254 ? -16.077 -8.081 7.960 1.00 95.38 254 PHE A C 1
ATOM 2071 O O . PHE A 1 254 ? -16.124 -9.301 7.966 1.00 95.38 254 PHE A O 1
ATOM 2078 N N . VAL A 1 255 ? -16.872 -7.345 8.744 1.00 94.12 255 VAL A N 1
ATOM 2079 C CA . VAL A 1 255 ? -17.841 -7.946 9.678 1.00 94.12 255 VAL A CA 1
ATOM 2080 C C . VAL A 1 255 ? -19.056 -8.540 8.961 1.00 94.12 255 VAL A C 1
ATOM 2082 O O . VAL A 1 255 ? -19.598 -9.539 9.411 1.00 94.12 255 VAL A O 1
ATOM 2085 N N . GLN A 1 256 ? -19.497 -7.948 7.850 1.00 92.19 256 GLN A N 1
ATOM 2086 C CA . GLN A 1 256 ? -20.600 -8.502 7.056 1.00 92.19 256 GLN A CA 1
ATOM 2087 C C . GLN A 1 256 ? -20.173 -9.829 6.414 1.00 92.19 256 GLN A C 1
ATOM 2089 O O . GLN A 1 256 ? -20.924 -10.798 6.433 1.00 92.19 256 GLN A O 1
ATOM 2094 N N . ASN A 1 257 ? -18.941 -9.878 5.901 1.00 92.38 257 ASN A N 1
ATOM 2095 C CA . ASN A 1 257 ? -18.369 -11.058 5.259 1.00 92.38 257 ASN A CA 1
ATOM 2096 C C . ASN A 1 257 ? -17.887 -12.108 6.276 1.00 92.38 257 ASN A C 1
ATOM 2098 O O . ASN A 1 257 ? -17.897 -13.298 5.981 1.00 92.38 257 ASN A O 1
ATOM 2102 N N . CYS A 1 258 ? -17.460 -11.672 7.465 1.00 94.44 258 CYS A N 1
ATOM 2103 C CA . CYS A 1 258 ? -16.929 -12.506 8.544 1.00 94.44 258 CYS A CA 1
ATOM 2104 C C . CYS A 1 258 ? -17.589 -12.135 9.891 1.00 94.44 258 CYS A C 1
ATOM 2106 O O . CYS A 1 258 ? -16.941 -11.501 10.732 1.00 94.44 258 CYS A O 1
ATOM 2108 N N . PRO A 1 259 ? -18.855 -12.528 10.139 1.00 93.31 259 PRO A N 1
ATOM 2109 C CA . PRO A 1 259 ? -19.599 -12.121 11.338 1.00 93.31 259 PRO A CA 1
ATOM 2110 C C . PRO A 1 259 ? -18.902 -12.469 12.655 1.00 93.31 259 PRO A C 1
ATOM 2112 O O . PRO A 1 259 ? -18.943 -11.691 13.605 1.00 93.31 259 PRO A O 1
ATOM 2115 N N . ASP A 1 260 ? -18.183 -13.591 12.692 1.00 93.88 260 ASP A N 1
ATOM 2116 C CA . ASP A 1 260 ? -17.446 -14.038 13.875 1.00 93.88 260 ASP A CA 1
ATOM 2117 C C . ASP A 1 260 ? -16.378 -13.041 14.342 1.00 93.88 260 ASP A C 1
ATOM 2119 O O . ASP A 1 260 ? -16.107 -12.969 15.540 1.00 93.88 260 ASP A O 1
ATOM 2123 N N . MET A 1 261 ? -15.793 -12.252 13.428 1.00 94.50 261 MET A N 1
ATOM 2124 C CA . MET A 1 261 ? -14.802 -11.230 13.784 1.00 94.50 261 MET A CA 1
ATOM 2125 C C . MET A 1 261 ? -15.405 -10.110 14.639 1.00 94.50 261 MET A C 1
ATOM 2127 O O . MET A 1 261 ? -14.674 -9.464 15.385 1.00 94.50 261 MET A O 1
ATOM 2131 N N . ALA A 1 262 ? -16.720 -9.875 14.564 1.00 93.69 262 ALA A N 1
ATOM 2132 C CA . ALA A 1 262 ? -17.390 -8.879 15.402 1.00 93.69 262 ALA A CA 1
ATOM 2133 C C . ALA A 1 262 ? -17.337 -9.232 16.890 1.00 93.69 262 ALA A C 1
ATOM 2135 O O . ALA A 1 262 ? -17.366 -8.338 17.725 1.00 93.69 262 ALA A O 1
ATOM 2136 N N . ASN A 1 263 ? -17.243 -10.524 17.212 1.00 95.19 263 ASN A N 1
ATOM 2137 C CA . ASN A 1 263 ? -17.182 -11.007 18.590 1.00 95.19 263 ASN A CA 1
ATOM 2138 C C . ASN A 1 263 ? -15.767 -10.913 19.184 1.00 95.19 263 ASN A C 1
ATOM 2140 O O . ASN A 1 263 ? -15.567 -11.235 20.354 1.00 95.19 263 ASN A O 1
ATOM 2144 N N . ASP A 1 264 ? -14.772 -10.518 18.383 1.00 96.00 264 ASP A N 1
ATOM 2145 C CA . ASP A 1 264 ? -13.369 -10.481 18.796 1.00 96.00 264 ASP A CA 1
ATOM 2146 C C . ASP A 1 264 ? -12.920 -9.107 19.316 1.00 96.00 264 ASP A C 1
ATOM 2148 O O . ASP A 1 264 ? -11.791 -8.987 19.796 1.00 96.00 264 ASP A O 1
ATOM 2152 N N . PHE A 1 265 ? -13.778 -8.087 19.245 1.00 95.62 265 PHE A N 1
ATOM 2153 C CA . PHE A 1 265 ? -13.529 -6.741 19.759 1.00 95.62 265 PHE A CA 1
ATOM 2154 C C . PHE A 1 265 ? -14.830 -6.085 20.233 1.00 95.62 265 PHE A C 1
ATOM 2156 O O . PHE A 1 265 ? -15.926 -6.525 19.900 1.00 95.62 265 PHE A O 1
ATOM 2163 N N . GLU A 1 266 ? -14.711 -4.995 20.983 1.00 94.81 266 GLU A N 1
ATOM 2164 C CA . GLU A 1 266 ? -15.848 -4.183 21.417 1.00 94.81 266 GLU A CA 1
ATOM 2165 C C . GLU A 1 266 ? -15.546 -2.697 21.218 1.00 94.81 266 GLU A C 1
ATOM 2167 O O . GLU A 1 266 ? -14.387 -2.289 21.173 1.00 94.81 266 GLU A O 1
ATOM 2172 N N . VAL A 1 267 ? -16.584 -1.870 21.092 1.00 95.00 267 VAL A N 1
ATOM 2173 C CA . VAL A 1 267 ? -16.397 -0.415 21.046 1.00 95.00 267 VAL A CA 1
ATOM 2174 C C . VAL A 1 267 ? -16.014 0.066 22.453 1.00 95.00 267 VAL A C 1
ATOM 2176 O O . VAL A 1 267 ? -16.780 -0.181 23.393 1.00 95.00 267 VAL A O 1
ATOM 2179 N N . PRO A 1 268 ? -14.862 0.749 22.628 1.00 94.38 268 PRO A N 1
ATOM 2180 C CA . PRO A 1 268 ? -14.457 1.260 23.933 1.00 94.38 268 PRO A CA 1
ATOM 2181 C C . PRO A 1 268 ? -15.513 2.196 24.524 1.00 94.38 268 PRO A C 1
ATOM 2183 O O . PRO A 1 268 ? -16.195 2.914 23.793 1.00 94.38 268 PRO A O 1
ATOM 2186 N N . GLU A 1 269 ? -15.614 2.233 25.852 1.00 93.50 269 GLU A N 1
ATOM 2187 C CA . GLU A 1 269 ? -16.627 3.025 26.563 1.00 93.50 269 GLU A CA 1
ATOM 2188 C C . GLU A 1 269 ? -16.640 4.514 26.185 1.00 93.50 269 GLU A C 1
ATOM 2190 O O . GLU A 1 269 ? -17.713 5.102 26.084 1.00 93.50 269 GLU A O 1
ATOM 2195 N N . TYR A 1 270 ? -15.475 5.078 25.858 1.00 93.69 270 TYR A N 1
ATOM 2196 C CA . TYR A 1 270 ? -15.300 6.461 25.405 1.00 93.69 270 TYR A CA 1
ATOM 2197 C C . TYR A 1 270 ? -16.004 6.796 24.080 1.00 93.69 270 TYR A C 1
ATOM 2199 O O . TYR A 1 270 ? -16.205 7.968 23.775 1.00 93.69 270 TYR A O 1
ATOM 2207 N N . PHE A 1 271 ? -16.323 5.784 23.266 1.00 92.81 271 PHE A N 1
ATOM 2208 C CA . PHE A 1 271 ? -16.813 5.942 21.891 1.00 92.81 271 PHE A CA 1
ATOM 2209 C C . PHE A 1 271 ? -18.167 5.256 21.663 1.00 92.81 271 PHE A C 1
ATOM 2211 O O . PHE A 1 271 ? -18.531 4.978 20.523 1.00 92.81 271 PHE A O 1
ATOM 2218 N N . ARG A 1 272 ? -18.906 4.941 22.737 1.00 88.88 272 ARG A N 1
ATOM 2219 C CA . ARG A 1 272 ? -20.239 4.318 22.639 1.00 88.88 272 ARG A CA 1
ATOM 2220 C C . ARG A 1 272 ? -21.308 5.271 22.105 1.00 88.88 272 ARG A C 1
ATOM 2222 O O . ARG A 1 272 ? -22.309 4.806 21.567 1.00 88.88 272 ARG A O 1
ATOM 2229 N N . GLU A 1 273 ? -21.107 6.578 22.258 1.00 88.69 273 GLU A N 1
ATOM 2230 C CA . GLU A 1 273 ? -21.985 7.591 21.674 1.00 88.69 273 GLU A CA 1
ATOM 2231 C C . GLU A 1 273 ? -21.788 7.655 20.159 1.00 88.69 273 GLU A C 1
ATOM 2233 O O . GLU A 1 273 ? -20.794 8.174 19.653 1.00 88.69 273 GLU A O 1
ATOM 2238 N N . ASP A 1 274 ? -22.760 7.112 19.435 1.00 88.69 274 ASP A N 1
ATOM 2239 C CA . ASP A 1 274 ? -22.715 6.967 17.988 1.00 88.69 274 ASP A CA 1
ATOM 2240 C C . ASP A 1 274 ? -23.918 7.652 17.337 1.00 88.69 274 ASP A C 1
ATOM 2242 O O . ASP A 1 274 ? -24.944 7.032 17.046 1.00 88.69 274 ASP A O 1
ATOM 2246 N N . TYR A 1 275 ? -23.791 8.962 17.108 1.00 88.75 275 TYR A N 1
ATOM 2247 C CA . TYR A 1 275 ? -24.867 9.773 16.532 1.00 88.75 275 TYR A CA 1
ATOM 2248 C C . TYR A 1 275 ? -25.292 9.304 15.139 1.00 88.75 275 TYR A C 1
ATOM 2250 O O . TYR A 1 275 ? -26.460 9.432 14.790 1.00 88.75 275 TYR A O 1
ATOM 2258 N N . PHE A 1 276 ? -24.387 8.712 14.355 1.00 90.31 276 PHE A N 1
ATOM 2259 C CA . PHE A 1 276 ? -24.732 8.176 13.039 1.00 90.31 276 PHE A CA 1
ATOM 2260 C C . PHE A 1 276 ? -25.593 6.912 13.106 1.00 90.31 276 PHE A C 1
ATOM 2262 O O . PHE A 1 276 ? -26.211 6.552 12.105 1.00 90.31 276 PHE A O 1
ATOM 2269 N N . GLY A 1 277 ? -25.704 6.271 14.273 1.00 88.56 277 GLY A N 1
ATOM 2270 C CA . GLY A 1 277 ? -26.601 5.137 14.483 1.00 88.56 277 GLY A CA 1
ATOM 2271 C C . GLY A 1 277 ? -28.073 5.454 14.191 1.00 88.56 277 GLY A C 1
ATOM 2272 O O . GLY A 1 277 ? -28.810 4.561 13.782 1.00 88.56 277 GLY A O 1
ATOM 2273 N N . VAL A 1 278 ? -28.499 6.719 14.314 1.00 92.19 278 VAL A N 1
ATOM 2274 C CA . VAL A 1 278 ? -29.892 7.130 14.039 1.00 92.19 278 VAL A CA 1
ATOM 2275 C C . VAL A 1 278 ? -30.264 7.077 12.556 1.00 92.19 278 VAL A C 1
ATOM 2277 O O . VAL A 1 278 ? -31.449 7.063 12.235 1.00 92.19 278 VAL A O 1
ATOM 2280 N N . LEU A 1 279 ? -29.277 7.051 11.653 1.00 91.31 279 LEU A N 1
ATOM 2281 C CA . LEU A 1 279 ? -29.512 7.007 10.206 1.00 91.31 279 LEU A CA 1
ATOM 2282 C C . LEU A 1 279 ? -29.870 5.604 9.692 1.00 91.31 279 LEU A C 1
ATOM 2284 O O . LEU A 1 279 ? -30.247 5.467 8.531 1.00 91.31 279 LEU A O 1
ATOM 2288 N N . GLY A 1 280 ? -29.762 4.565 10.529 1.00 90.88 280 GLY A N 1
ATOM 2289 C CA . GLY A 1 280 ? -30.055 3.190 10.125 1.00 90.88 280 GLY A CA 1
ATOM 2290 C C . GLY A 1 280 ? -29.184 2.746 8.947 1.00 90.88 280 GLY A C 1
ATOM 2291 O O . GLY A 1 280 ? -27.958 2.810 9.027 1.00 90.88 280 GLY A O 1
ATOM 2292 N N . ASP A 1 281 ? -29.821 2.317 7.858 1.00 88.75 281 ASP A N 1
ATOM 2293 C CA . ASP A 1 281 ? -29.142 1.802 6.660 1.00 88.75 281 ASP A CA 1
ATOM 2294 C C . ASP A 1 281 ? -28.450 2.895 5.824 1.00 88.75 281 ASP A C 1
ATOM 2296 O O . ASP A 1 281 ? -27.506 2.601 5.095 1.00 88.75 281 ASP A O 1
ATOM 2300 N N . GLU A 1 282 ? -28.850 4.162 5.977 1.00 89.69 282 GLU A N 1
ATOM 2301 C CA . GLU A 1 282 ? -28.238 5.319 5.294 1.00 89.69 282 GLU A CA 1
ATOM 2302 C C . GLU A 1 282 ? -26.963 5.816 5.999 1.00 89.69 282 GLU A C 1
ATOM 2304 O O . GLU A 1 282 ? -26.378 6.850 5.661 1.00 89.69 282 GLU A O 1
ATOM 2309 N N . ARG A 1 283 ? -26.530 5.096 7.033 1.00 90.81 283 ARG A N 1
ATOM 2310 C CA . ARG A 1 283 ? -25.339 5.415 7.805 1.00 90.81 283 ARG A CA 1
ATOM 2311 C C . ARG A 1 283 ? -24.067 5.287 6.944 1.00 90.81 283 ARG A C 1
ATOM 2313 O O . ARG A 1 283 ? -23.845 4.239 6.336 1.00 90.81 283 ARG A O 1
ATOM 2320 N N . PRO A 1 284 ? -23.157 6.281 6.983 1.00 89.38 284 PRO A N 1
ATOM 2321 C CA . PRO A 1 284 ? -21.828 6.145 6.394 1.00 89.38 284 PRO A CA 1
ATOM 2322 C C . PRO A 1 284 ? -21.031 4.981 6.997 1.00 89.38 284 PRO A C 1
ATOM 2324 O O . PRO A 1 284 ? -21.167 4.655 8.179 1.00 89.38 284 PRO A O 1
ATOM 2327 N N . ASP A 1 285 ? -20.139 4.390 6.203 1.00 90.44 285 ASP A N 1
ATOM 2328 C CA . ASP A 1 285 ? -19.228 3.356 6.696 1.00 90.44 285 ASP A CA 1
ATOM 2329 C C . ASP A 1 285 ? -18.414 3.882 7.891 1.00 90.44 285 ASP A C 1
ATOM 2331 O O . ASP A 1 285 ? -17.978 5.030 7.888 1.00 90.44 285 ASP A O 1
ATOM 2335 N N . TYR A 1 286 ? -18.228 3.055 8.924 1.00 90.12 286 TYR A N 1
ATOM 2336 C CA . TYR A 1 286 ? -17.749 3.527 10.234 1.00 90.12 286 TYR A CA 1
ATOM 2337 C C . TYR A 1 286 ? -16.721 2.612 10.909 1.00 90.12 286 TYR A C 1
ATOM 2339 O O . TYR A 1 286 ? -16.230 2.912 11.997 1.00 90.12 286 TYR A O 1
ATOM 2347 N N . ARG A 1 287 ? -16.417 1.465 10.301 1.00 93.00 287 ARG A N 1
ATOM 2348 C CA . ARG A 1 287 ? -15.451 0.497 10.823 1.00 93.00 287 ARG A CA 1
ATOM 2349 C C . ARG A 1 287 ? -14.714 -0.156 9.672 1.00 93.00 287 ARG A C 1
ATOM 2351 O O . ARG A 1 287 ? -15.330 -0.488 8.664 1.00 93.00 287 ARG A O 1
ATOM 2358 N N . TRP A 1 288 ? -13.420 -0.377 9.856 1.00 95.62 288 TRP A N 1
ATOM 2359 C CA . TRP A 1 288 ? -12.554 -0.959 8.840 1.00 95.62 288 TRP A CA 1
ATOM 2360 C C . TRP A 1 288 ? -11.582 -1.948 9.470 1.00 95.62 288 TRP A C 1
ATOM 2362 O O . TRP A 1 288 ? -10.986 -1.662 10.510 1.00 95.62 288 TRP A O 1
ATOM 2372 N N . LEU A 1 289 ? -11.404 -3.096 8.820 1.00 96.69 289 LEU A N 1
ATOM 2373 C CA . LEU A 1 289 ? -10.273 -3.980 9.062 1.00 96.69 289 LEU A CA 1
ATOM 2374 C C . LEU A 1 289 ? -9.095 -3.479 8.239 1.00 96.69 289 LEU A C 1
ATOM 2376 O O . LEU A 1 289 ? -9.205 -3.301 7.026 1.00 96.69 289 LEU A O 1
ATOM 2380 N N . ILE A 1 290 ? -7.974 -3.264 8.920 1.00 96.38 290 ILE A N 1
ATOM 2381 C CA . ILE A 1 290 ? -6.780 -2.678 8.330 1.00 96.38 290 ILE A CA 1
ATOM 2382 C C . ILE A 1 290 ? -5.615 -3.649 8.489 1.00 96.38 290 ILE A C 1
ATOM 2384 O O . ILE A 1 290 ? -5.173 -3.902 9.610 1.00 96.38 290 ILE A O 1
ATOM 2388 N N . ILE A 1 291 ? -5.088 -4.155 7.375 1.00 96.50 291 ILE A N 1
ATOM 2389 C CA . ILE A 1 291 ? -3.931 -5.060 7.350 1.00 96.50 291 ILE A CA 1
ATOM 2390 C C . ILE A 1 291 ? -2.957 -4.548 6.296 1.00 96.50 291 ILE A C 1
ATOM 2392 O O . ILE A 1 291 ? -3.341 -4.302 5.160 1.00 96.50 291 ILE A O 1
ATOM 2396 N N . GLY A 1 292 ? -1.682 -4.406 6.638 1.00 95.12 292 GLY A N 1
ATOM 2397 C CA . GLY A 1 292 ? -0.694 -3.877 5.705 1.00 95.12 292 GLY A CA 1
ATOM 2398 C C . GLY A 1 292 ? 0.722 -4.321 6.043 1.00 95.12 292 GLY A C 1
ATOM 2399 O O . GLY A 1 292 ? 1.041 -4.436 7.230 1.00 95.12 292 GLY A O 1
ATOM 2400 N N . PRO A 1 293 ? 1.575 -4.582 5.036 1.00 94.19 293 PRO A N 1
ATOM 2401 C CA . PRO A 1 293 ? 2.987 -4.848 5.270 1.00 94.19 293 PRO A CA 1
ATOM 2402 C C . PRO A 1 293 ? 3.729 -3.579 5.705 1.00 94.19 293 PRO A C 1
ATOM 2404 O O . PRO A 1 293 ? 3.190 -2.468 5.682 1.00 94.19 293 PRO A O 1
ATOM 2407 N N . ALA A 1 294 ? 5.000 -3.729 6.077 1.00 89.50 294 ALA A N 1
ATOM 2408 C CA . ALA A 1 294 ? 5.875 -2.582 6.305 1.00 89.50 294 ALA A CA 1
ATOM 2409 C C . ALA A 1 294 ? 5.848 -1.625 5.097 1.00 89.50 294 ALA A C 1
ATOM 2411 O O . ALA A 1 294 ? 5.770 -2.078 3.955 1.00 89.50 294 ALA A O 1
ATOM 2412 N N . ARG A 1 295 ? 5.926 -0.316 5.375 1.00 87.12 295 ARG A N 1
ATOM 2413 C CA . ARG A 1 295 ? 5.806 0.808 4.421 1.00 87.12 295 ARG A CA 1
ATOM 2414 C C . ARG A 1 295 ? 4.404 1.094 3.872 1.00 87.12 295 ARG A C 1
ATOM 2416 O O . ARG A 1 295 ? 4.202 2.181 3.349 1.00 87.12 295 ARG A O 1
ATOM 2423 N N . SER A 1 296 ? 3.426 0.204 4.046 1.00 91.50 296 SER A N 1
ATOM 2424 C CA . SER A 1 296 ? 2.030 0.555 3.750 1.00 91.50 296 SER A CA 1
ATOM 2425 C C . SER A 1 296 ? 1.488 1.578 4.754 1.00 91.50 296 SER A C 1
ATOM 2427 O O . SER A 1 296 ? 1.919 1.639 5.914 1.00 91.50 296 SER A O 1
ATOM 2429 N N . GLY A 1 297 ? 0.520 2.382 4.326 1.00 88.94 297 GLY A N 1
ATOM 2430 C CA . GLY A 1 297 ? -0.102 3.377 5.185 1.00 88.94 297 GLY A CA 1
ATOM 2431 C C . GLY A 1 297 ? -1.129 4.227 4.457 1.00 88.94 297 GLY A C 1
ATOM 2432 O O . GLY A 1 297 ? -1.440 4.008 3.292 1.00 88.94 297 GLY A O 1
ATOM 2433 N N . SER A 1 298 ? -1.651 5.213 5.175 1.00 85.56 298 SER A N 1
ATOM 2434 C CA . SER A 1 298 ? -2.537 6.233 4.623 1.00 85.56 298 SER A CA 1
ATOM 2435 C C . SER A 1 298 ? -1.776 7.550 4.532 1.00 85.56 298 SER A C 1
ATOM 2437 O O . SER A 1 298 ? -1.022 7.899 5.444 1.00 85.56 298 SER A O 1
ATOM 2439 N N . THR A 1 299 ? -1.972 8.280 3.439 1.00 83.38 299 THR A N 1
ATOM 2440 C CA . THR A 1 299 ? -1.441 9.637 3.276 1.00 83.38 299 THR A CA 1
ATOM 2441 C C . THR A 1 299 ? -2.140 10.608 4.232 1.00 83.38 299 THR A C 1
ATOM 2443 O O . THR A 1 299 ? -3.153 10.275 4.855 1.00 83.38 299 THR A O 1
ATOM 2446 N N . PHE A 1 300 ? -1.597 11.820 4.379 1.00 79.75 300 PHE A N 1
ATOM 2447 C CA . PHE A 1 300 ? -2.272 12.871 5.139 1.00 79.75 300 PHE A CA 1
ATOM 2448 C C . PHE A 1 300 ? -3.669 13.137 4.567 1.00 79.75 300 PHE A C 1
ATOM 2450 O O . PHE A 1 300 ? -3.826 13.389 3.376 1.00 79.75 300 PHE A O 1
ATOM 2457 N N . HIS A 1 301 ? -4.667 13.127 5.440 1.00 71.94 301 HIS A N 1
ATOM 2458 C CA . HIS A 1 301 ? -6.053 13.468 5.144 1.00 71.94 301 HIS A CA 1
ATOM 2459 C C . HIS A 1 301 ? -6.534 14.460 6.207 1.00 71.94 301 HIS A C 1
ATOM 2461 O O . HIS A 1 301 ? -6.171 14.341 7.382 1.00 71.94 301 HIS A O 1
ATOM 2467 N N . LYS A 1 302 ? -7.283 15.493 5.799 1.00 58.44 302 LYS A N 1
ATOM 2468 C CA . LYS A 1 302 ? -7.871 16.440 6.748 1.00 58.44 302 LYS A CA 1
ATOM 2469 C C . LYS A 1 302 ? -9.175 15.881 7.289 1.00 58.44 302 LYS A C 1
ATOM 2471 O O . LYS A 1 302 ? -10.101 15.593 6.546 1.00 58.44 302 LYS A O 1
ATOM 2476 N N . ARG A 1 303 ? -9.270 15.898 8.614 1.00 50.88 303 ARG A N 1
ATOM 2477 C CA . ARG A 1 303 ? -10.490 15.628 9.371 1.00 50.88 303 ARG A CA 1
ATOM 2478 C C . ARG A 1 303 ? -11.469 16.818 9.393 1.00 50.88 303 ARG A C 1
ATOM 2480 O O . ARG A 1 303 ? -12.536 16.714 9.972 1.00 50.88 303 ARG A O 1
ATOM 2487 N N . ILE A 1 304 ? -11.142 17.976 8.809 1.00 37.09 304 ILE A N 1
ATOM 2488 C CA . ILE A 1 304 ? -12.028 19.157 8.806 1.00 37.09 304 ILE A CA 1
ATOM 2489 C C . ILE A 1 304 ? -12.406 19.541 7.378 1.00 37.09 304 ILE A C 1
ATOM 2491 O O . ILE A 1 304 ? -11.541 19.726 6.523 1.00 37.09 304 ILE A O 1
ATOM 2495 N N . ASN A 1 305 ? -13.714 19.696 7.161 1.00 36.50 305 ASN A N 1
ATOM 2496 C CA . ASN A 1 305 ? -14.340 20.125 5.916 1.00 36.50 305 ASN A CA 1
ATOM 2497 C C . ASN A 1 305 ? -13.703 21.402 5.342 1.00 36.50 305 ASN A C 1
ATOM 2499 O O . ASN A 1 305 ? -14.049 22.522 5.713 1.00 36.50 305 ASN A O 1
ATOM 2503 N N . LYS A 1 306 ? -12.873 21.223 4.321 1.00 34.06 306 LYS A N 1
ATOM 2504 C CA . LYS A 1 306 ? -12.981 21.990 3.082 1.00 34.06 306 LYS A CA 1
ATOM 2505 C C . LYS A 1 306 ? -12.686 20.995 1.965 1.00 34.06 306 LYS A C 1
ATOM 2507 O O . LYS A 1 306 ? -11.702 20.277 2.083 1.00 34.06 306 LYS A O 1
ATOM 2512 N N . CYS A 1 307 ? -13.614 20.882 1.010 1.00 36.56 307 CYS A N 1
ATOM 2513 C CA . CYS A 1 307 ? -13.649 19.928 -0.104 1.00 36.56 307 CYS A CA 1
ATOM 2514 C C . CYS A 1 307 ? -12.336 19.169 -0.351 1.00 36.56 307 CYS A C 1
ATOM 2516 O O . CYS A 1 307 ? -11.327 19.780 -0.673 1.00 36.56 307 CYS A O 1
ATOM 2518 N N . THR A 1 308 ? -12.410 17.837 -0.283 1.00 42.19 308 THR A N 1
ATOM 2519 C CA . THR A 1 308 ? -11.345 16.858 -0.577 1.00 42.19 308 THR A CA 1
ATOM 2520 C C . THR A 1 308 ? -10.331 16.593 0.552 1.00 42.19 308 THR A C 1
ATOM 2522 O O . THR A 1 308 ? -9.222 17.108 0.594 1.00 42.19 308 THR A O 1
ATOM 2525 N N . THR A 1 309 ? -10.702 15.713 1.490 1.00 42.47 309 THR A N 1
ATOM 2526 C CA .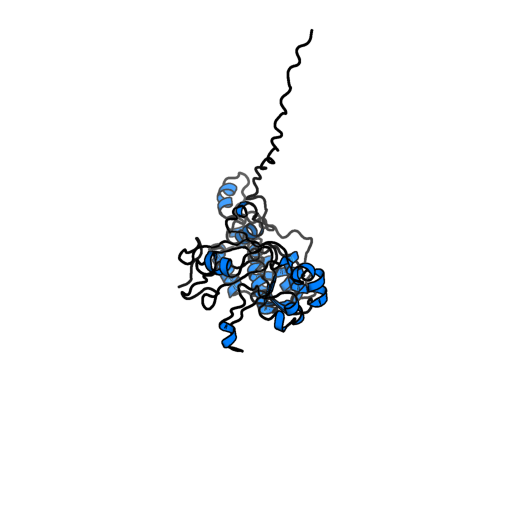 THR A 1 309 ? -9.903 14.528 1.881 1.00 42.47 309 THR A CA 1
ATOM 2527 C C . THR A 1 309 ? -10.699 13.648 2.855 1.00 42.47 309 THR A C 1
ATOM 2529 O O . THR A 1 309 ? -11.111 14.090 3.912 1.00 42.47 309 THR A O 1
ATOM 2532 N N . GLN A 1 310 ? -10.942 12.419 2.400 1.00 44.00 310 GLN A N 1
ATOM 2533 C CA . GLN A 1 310 ? -11.341 11.129 2.996 1.00 44.00 310 GLN A CA 1
ATOM 2534 C C . GLN A 1 310 ? -11.926 10.920 4.415 1.00 44.00 310 GLN A C 1
ATOM 2536 O O . GLN A 1 310 ? -12.322 9.786 4.671 1.00 44.00 310 GLN A O 1
ATOM 2541 N N . ASP A 1 311 ? -12.090 11.921 5.280 1.00 47.12 311 ASP A N 1
ATOM 2542 C CA . ASP A 1 311 ? -12.896 11.796 6.506 1.00 47.12 311 ASP A CA 1
ATOM 2543 C C . ASP A 1 311 ? -14.259 12.484 6.302 1.00 47.12 311 ASP A C 1
ATOM 2545 O O . ASP A 1 311 ? -14.378 13.703 6.476 1.00 47.12 311 ASP A O 1
ATOM 2549 N N . PRO A 1 312 ? -15.314 11.749 5.902 1.00 54.00 312 PRO A N 1
ATOM 2550 C CA . PRO A 1 312 ? -16.630 12.340 5.718 1.00 54.00 312 PRO A CA 1
ATOM 2551 C C . PRO A 1 312 ? -17.163 12.831 7.073 1.00 54.00 312 PRO A C 1
ATOM 2553 O O . PRO A 1 312 ? -17.305 12.059 8.016 1.00 54.00 312 PRO A O 1
ATOM 2556 N N . ASN A 1 313 ? -17.508 14.119 7.162 1.00 62.81 313 ASN A N 1
ATOM 2557 C CA . ASN A 1 313 ? -18.269 14.731 8.267 1.00 62.81 313 ASN A CA 1
ATOM 2558 C C . ASN A 1 313 ? -17.502 15.095 9.555 1.00 62.81 313 ASN A C 1
ATOM 2560 O O . ASN A 1 313 ? -18.137 15.349 10.577 1.00 62.81 313 ASN A O 1
ATOM 2564 N N . ALA A 1 314 ? -16.170 15.181 9.526 1.00 71.62 314 ALA A N 1
ATOM 2565 C CA . ALA A 1 314 ? -15.352 15.629 10.665 1.00 71.62 314 ALA A CA 1
ATOM 2566 C C . ALA A 1 314 ? -15.474 14.800 11.966 1.00 71.62 314 ALA A C 1
ATOM 2568 O O . ALA A 1 314 ? -15.260 15.287 13.082 1.00 71.62 314 ALA A O 1
ATOM 2569 N N . THR A 1 315 ? -15.767 13.508 11.828 1.00 83.44 315 THR A N 1
ATOM 2570 C CA . THR A 1 315 ? -15.919 12.548 12.933 1.00 83.44 315 THR A CA 1
ATOM 2571 C C . THR A 1 315 ? -14.625 12.279 13.686 1.00 83.44 315 THR A C 1
ATOM 2573 O O . THR A 1 315 ? -13.561 12.270 13.079 1.00 83.44 315 THR A O 1
ATOM 2576 N N . SER A 1 316 ? -14.697 11.991 14.991 1.00 88.12 316 SER A N 1
ATOM 2577 C CA . SER A 1 316 ? -13.576 11.395 15.744 1.00 88.12 316 SER A CA 1
ATOM 2578 C C . SER A 1 316 ? -13.366 9.939 15.353 1.00 88.12 316 SER A C 1
ATOM 2580 O O . SER A 1 316 ? -14.325 9.242 15.036 1.00 88.12 316 SER A O 1
ATOM 2582 N N . ALA A 1 317 ? -12.121 9.473 15.420 1.00 91.19 317 ALA A N 1
ATOM 2583 C CA . ALA A 1 317 ? -11.764 8.089 15.145 1.00 91.19 317 ALA A CA 1
ATOM 2584 C C . ALA A 1 317 ? -10.892 7.520 16.267 1.00 91.19 317 ALA A C 1
ATOM 2586 O O . ALA A 1 317 ? -10.122 8.240 16.906 1.00 91.19 317 ALA A O 1
ATOM 2587 N N . TRP A 1 318 ? -10.989 6.210 16.467 1.00 94.62 318 TRP A N 1
ATOM 2588 C CA . TRP A 1 318 ? -10.084 5.436 17.304 1.00 94.62 318 TRP A CA 1
ATOM 2589 C C . TRP A 1 318 ? -9.485 4.301 16.472 1.00 94.62 318 TRP A C 1
ATOM 2591 O O . TRP A 1 318 ? -10.136 3.754 15.584 1.00 94.62 318 TRP A O 1
ATOM 2601 N N . ASN A 1 319 ? -8.223 3.960 16.734 1.00 96.44 319 ASN A N 1
ATOM 2602 C CA . ASN A 1 319 ? -7.507 2.904 16.022 1.00 96.44 319 ASN A CA 1
ATOM 2603 C C . ASN A 1 319 ? -6.879 1.941 17.032 1.00 96.44 319 ASN A C 1
ATOM 2605 O O . ASN A 1 319 ? -6.035 2.344 17.832 1.00 96.44 319 ASN A O 1
ATOM 2609 N N . ALA A 1 320 ? -7.295 0.676 16.991 1.00 96.31 320 ALA A N 1
ATOM 2610 C CA . ALA A 1 320 ? -6.733 -0.379 17.822 1.00 96.31 320 ALA A CA 1
ATOM 2611 C C . ALA A 1 320 ? -5.717 -1.201 17.017 1.00 96.31 320 ALA A C 1
ATOM 2613 O O . ALA A 1 320 ? -6.073 -1.911 16.076 1.00 96.31 320 ALA A O 1
ATOM 2614 N N . VAL A 1 321 ? -4.442 -1.117 17.400 1.00 95.81 321 VAL A N 1
ATOM 2615 C CA . VAL A 1 321 ? -3.370 -1.907 16.781 1.00 95.81 321 VAL A CA 1
ATOM 2616 C C . VAL A 1 321 ? -3.293 -3.269 17.464 1.00 95.81 321 VAL A C 1
ATOM 2618 O O . VAL A 1 321 ? -2.918 -3.359 18.628 1.00 95.81 321 VAL A O 1
ATOM 2621 N N . ILE A 1 322 ? -3.639 -4.327 16.727 1.00 95.69 322 ILE A N 1
ATOM 2622 C CA . ILE A 1 322 ? -3.650 -5.707 17.238 1.00 95.69 322 ILE A CA 1
ATOM 2623 C C . ILE A 1 322 ? -2.288 -6.390 17.072 1.00 95.69 322 ILE A C 1
ATOM 2625 O O . ILE A 1 322 ? -1.835 -7.121 17.947 1.00 95.69 322 ILE A O 1
ATOM 2629 N N . THR A 1 323 ? -1.614 -6.172 15.944 1.00 93.69 323 THR A N 1
ATOM 2630 C CA . THR A 1 323 ? -0.294 -6.748 15.657 1.00 93.69 323 THR A CA 1
ATOM 2631 C C . THR A 1 323 ? 0.553 -5.739 14.891 1.00 93.69 323 THR A C 1
ATOM 2633 O O . THR A 1 323 ? 0.050 -5.010 14.036 1.00 93.69 323 THR A O 1
ATOM 2636 N N . GLY A 1 324 ? 1.849 -5.701 15.207 1.00 93.00 324 GLY A N 1
ATOM 2637 C CA . GLY A 1 324 ? 2.809 -4.782 14.600 1.00 93.00 324 GLY A CA 1
ATOM 2638 C C . GLY A 1 324 ? 2.822 -3.401 15.256 1.00 93.00 324 GLY A C 1
ATOM 2639 O O . GLY A 1 324 ? 2.462 -3.238 16.420 1.00 93.00 324 GLY A O 1
ATOM 2640 N N . ALA A 1 325 ? 3.277 -2.403 14.500 1.00 91.12 325 ALA A N 1
ATOM 2641 C CA . ALA A 1 325 ? 3.380 -1.020 14.945 1.00 91.12 325 ALA A CA 1
ATOM 2642 C C . ALA A 1 325 ? 2.988 -0.068 13.809 1.00 91.12 325 ALA A C 1
ATOM 2644 O O . ALA A 1 325 ? 3.231 -0.352 12.636 1.00 91.12 325 ALA A O 1
ATOM 2645 N N . LYS A 1 326 ? 2.396 1.075 14.164 1.00 92.06 326 LYS A N 1
ATOM 2646 C CA . LYS A 1 326 ? 2.049 2.150 13.228 1.00 92.06 326 LYS A CA 1
ATOM 2647 C C . LYS A 1 326 ? 2.705 3.444 13.680 1.00 92.06 326 LYS A C 1
ATOM 2649 O O . LYS A 1 326 ? 2.678 3.773 14.864 1.00 92.06 326 LYS A O 1
ATOM 2654 N N . LYS A 1 327 ? 3.261 4.188 12.727 1.00 89.88 327 LYS A N 1
ATOM 2655 C CA . LYS A 1 327 ? 3.766 5.538 12.959 1.00 89.88 327 LYS A CA 1
ATOM 2656 C C . LYS A 1 327 ? 2.671 6.539 12.615 1.00 89.88 327 LYS A C 1
ATOM 2658 O O . LYS A 1 327 ? 2.145 6.505 11.508 1.00 89.88 327 LYS A O 1
ATOM 2663 N N . TRP A 1 328 ? 2.371 7.434 13.547 1.00 90.88 328 TRP A N 1
ATOM 2664 C CA . TRP A 1 328 ? 1.405 8.509 13.354 1.00 90.88 328 TRP A CA 1
ATOM 2665 C C . TRP A 1 328 ? 2.124 9.850 13.339 1.00 90.88 328 TRP A C 1
ATOM 2667 O O . TRP A 1 328 ? 2.991 10.107 14.172 1.00 90.88 328 TRP A O 1
ATOM 2677 N N . ILE A 1 329 ? 1.755 10.700 12.387 1.00 88.44 329 ILE A N 1
ATOM 2678 C CA . ILE A 1 329 ? 2.172 12.098 12.340 1.00 88.44 329 ILE A CA 1
ATOM 2679 C C . ILE A 1 329 ? 0.885 12.906 12.282 1.00 88.44 329 ILE A C 1
ATOM 2681 O O . ILE A 1 329 ? 0.065 12.705 11.391 1.00 88.44 329 ILE A O 1
ATOM 2685 N N . MET A 1 330 ? 0.691 13.779 13.262 1.00 87.94 330 MET A N 1
ATOM 2686 C CA . MET A 1 330 ? -0.525 14.570 13.408 1.00 87.94 330 MET A CA 1
ATOM 2687 C C . MET A 1 330 ? -0.155 16.047 13.447 1.00 87.94 330 MET A C 1
ATOM 2689 O O . MET A 1 330 ? 0.828 16.430 14.081 1.00 87.94 330 MET A O 1
ATOM 2693 N N . TYR A 1 331 ? -0.968 16.864 12.788 1.00 87.25 331 TYR A N 1
ATOM 2694 C CA . TYR A 1 331 ? -0.894 18.317 12.850 1.00 87.25 331 TYR A CA 1
ATOM 2695 C C . TYR A 1 331 ? -2.212 18.854 13.418 1.00 87.25 331 TYR A C 1
ATOM 2697 O O . TYR A 1 331 ? -3.257 18.230 13.209 1.00 87.25 331 TYR A O 1
ATOM 2705 N N . PRO A 1 332 ? -2.189 19.993 14.132 1.00 86.31 332 PRO A N 1
ATOM 2706 C CA . PRO A 1 332 ? -3.404 20.715 14.477 1.00 86.31 332 PRO A CA 1
ATOM 2707 C C . PRO A 1 332 ? -4.264 20.974 13.231 1.00 86.31 332 PRO A C 1
ATOM 2709 O O . PRO A 1 332 ? -3.701 21.176 12.153 1.00 86.31 332 PRO A O 1
ATOM 2712 N N . PRO A 1 333 ? -5.600 21.015 13.353 1.00 78.88 333 PRO A N 1
ATOM 2713 C CA . PRO A 1 333 ? -6.478 21.079 12.184 1.00 78.88 333 PRO A CA 1
ATOM 2714 C C . PRO A 1 333 ? -6.262 22.298 11.274 1.00 78.88 333 PRO A C 1
ATOM 2716 O O . PRO A 1 333 ? -6.475 22.215 10.064 1.00 78.88 333 PRO A O 1
ATOM 2719 N N . ASP A 1 334 ? -5.792 23.405 11.850 1.00 81.19 334 ASP A N 1
ATOM 2720 C CA . ASP A 1 334 ? -5.532 24.662 11.141 1.00 81.19 334 ASP A CA 1
ATOM 2721 C C . ASP A 1 334 ? -4.157 24.701 10.453 1.00 81.19 334 ASP A C 1
ATOM 2723 O O . ASP A 1 334 ? -3.840 25.655 9.742 1.00 81.19 334 ASP A O 1
ATOM 2727 N N . ILE A 1 335 ? -3.325 23.672 10.642 1.00 82.94 335 ILE A N 1
ATOM 2728 C CA . ILE A 1 335 ? -1.974 23.603 10.085 1.00 82.94 335 ILE A CA 1
ATOM 2729 C C . ILE A 1 335 ? -1.960 22.641 8.901 1.00 82.94 335 ILE A C 1
ATOM 2731 O O . ILE A 1 335 ? -2.248 21.452 9.027 1.00 82.94 335 ILE A O 1
ATOM 2735 N N . MET A 1 336 ? -1.574 23.157 7.735 1.00 79.88 336 MET A N 1
ATOM 2736 C CA . MET A 1 336 ? -1.312 22.326 6.566 1.00 79.88 336 MET A CA 1
ATOM 2737 C C . MET A 1 336 ? 0.037 21.613 6.736 1.00 79.88 336 MET A C 1
ATOM 2739 O O . MET A 1 336 ? 1.051 22.292 6.933 1.00 79.88 336 MET A O 1
ATOM 2743 N N . PRO A 1 337 ? 0.083 20.270 6.664 1.00 84.38 337 PRO A N 1
ATOM 2744 C CA . PRO A 1 337 ? 1.348 19.554 6.713 1.00 84.38 337 PRO A CA 1
ATOM 2745 C C . PRO A 1 337 ? 2.251 19.960 5.532 1.00 84.38 337 PRO A C 1
ATOM 2747 O O . PRO A 1 337 ? 1.757 20.129 4.414 1.00 84.38 337 PRO A O 1
ATOM 2750 N N . PRO A 1 338 ? 3.572 20.104 5.735 1.00 80.56 338 PRO A N 1
ATOM 2751 C CA . PRO A 1 338 ? 4.501 20.406 4.650 1.00 80.56 338 PRO A CA 1
ATOM 2752 C C . PRO A 1 338 ? 4.443 19.359 3.530 1.00 80.56 338 PRO A C 1
ATOM 2754 O O . PRO A 1 338 ? 4.430 18.161 3.801 1.00 80.56 338 PRO A O 1
ATOM 2757 N N . GLY A 1 339 ? 4.441 19.811 2.273 1.00 73.75 339 GLY A N 1
ATOM 2758 C CA . GLY A 1 339 ? 4.418 18.929 1.097 1.00 73.75 339 GLY A CA 1
ATOM 2759 C C . GLY A 1 339 ? 3.060 18.286 0.798 1.00 73.75 339 GLY A C 1
ATOM 2760 O O . GLY A 1 339 ? 2.956 17.525 -0.159 1.00 73.75 339 GLY A O 1
ATOM 2761 N N . VAL A 1 340 ? 2.021 18.598 1.577 1.00 75.31 340 VAL A N 1
ATOM 2762 C CA . VAL A 1 340 ? 0.642 18.209 1.275 1.00 75.31 340 VAL A CA 1
ATOM 2763 C C . VAL A 1 340 ? -0.031 19.363 0.552 1.00 75.31 340 VAL A C 1
ATOM 2765 O O . VAL A 1 340 ? -0.201 20.443 1.115 1.00 75.31 340 VAL A O 1
ATOM 2768 N N . PHE A 1 341 ? -0.424 19.121 -0.694 1.00 64.31 341 PHE A N 1
ATOM 2769 C CA . PHE A 1 341 ? -1.198 20.060 -1.494 1.00 64.31 341 PHE A CA 1
ATOM 2770 C C . PHE A 1 341 ? -2.627 19.533 -1.579 1.00 64.31 341 PHE A C 1
ATOM 2772 O O . PHE A 1 341 ? -2.855 18.426 -2.060 1.00 64.31 341 PHE A O 1
ATOM 2779 N N . THR A 1 342 ? -3.593 20.300 -1.080 1.00 53.97 342 THR A N 1
ATOM 2780 C CA . THR A 1 342 ? -5.004 20.033 -1.370 1.00 53.97 342 THR A CA 1
ATOM 2781 C C . THR A 1 342 ? -5.263 20.475 -2.805 1.00 53.97 342 THR A C 1
ATOM 2783 O O . THR A 1 342 ? -5.004 21.635 -3.123 1.00 53.97 342 THR A O 1
ATOM 2786 N N . SER A 1 343 ? -5.733 19.576 -3.669 1.00 45.94 343 SER A N 1
ATOM 2787 C CA . SER A 1 343 ? -6.305 19.969 -4.960 1.00 45.94 343 SER A CA 1
ATOM 2788 C C . SER A 1 343 ? -7.476 20.921 -4.707 1.00 45.94 343 SER A C 1
ATOM 2790 O O . SER A 1 343 ? -8.326 20.603 -3.874 1.00 45.94 343 SER A O 1
ATOM 2792 N N . GLU A 1 344 ? -7.477 22.083 -5.366 1.00 30.56 344 GLU A N 1
ATOM 2793 C CA . GLU A 1 344 ? -8.584 23.055 -5.310 1.00 30.56 344 GLU A CA 1
ATOM 2794 C C . GLU A 1 344 ? -9.878 22.521 -5.929 1.00 30.56 344 GLU A C 1
ATOM 2796 O O . GLU A 1 344 ? -9.796 21.784 -6.943 1.00 30.56 344 GLU A O 1
#

pLDDT: mean 85.44, std 18.29, range [29.11, 97.69]

Radius of gyration: 26.37 Å; chains: 1; bounding box: 80×46×95 Å

Sequence (344 aa):
MTTCKRRRPENLTEARPAKTNQKIFLSSTHPLAIKPLGNYYFDSTSLGFKGSCRSPGLGSIARLTDELILDIIERFLGPRDLCWLAQASRALYAFSYHDEIWRVWTVNDLGGDFAWSGSWRATYLRTRDPDYAVNRNGSPIQANNLYSDVLFQPFHCASASMEPFIGVENVDRRSNLSVDEFVMNYAIPNKPVIITDIATKWPALQKWKDAYLLEKYGDIRFRAEAVNIKLRDYYEYARNQHDESPLYLFDKKFVQNCPDMANDFEVPEYFREDYFGVLGDERPDYRWLIIGPARSGSTFHKRINKCTTQDPNATSAWNAVITGAKKWIMYPPDIMPPGVFTSE

Foldseek 3Di:
DDDDDDDDDDDPPDDDPPPPPPPQLDPDADLQNEAAQVVCVVLVPDPPRPAAQQCVQCPPCSVDALVVVLVCCLPPHDLVVLVVLLPRGSNSVLSSVQQVSLVVCCCVVCQAVWADLLGSNRGSCCSVPVPPDRPPPDRDNHNHRHHHCVSCVFLSLLSGDCVVVQPDDDAAEDEPQDLVNCCPPDVVVVGDHHYDHALVPFQCLVQVDPVNCCVPQQQPWFDFPRHTHGNVRLVSCQVRDSTSAGTKGKGLCCCVRPVVVVRRHDDDPNPPDDPLVVVPPNRDRDDIDIDHHPNYDDDDFALDDDPDDDNPPSDDDDDDDSDDDDDDDDDDNVDDPPPDDDDD